Protein AF-0000000071799987 (afdb_homodimer)

Structure (mmCIF, N/CA/C/O backbone):
data_AF-0000000071799987-model_v1
#
loop_
_entity.id
_entity.type
_entity.pdbx_description
1 polymer 'Bola bacterial stress-induced morphogen-related protein'
#
loop_
_atom_site.group_PDB
_atom_site.id
_atom_site.type_symbol
_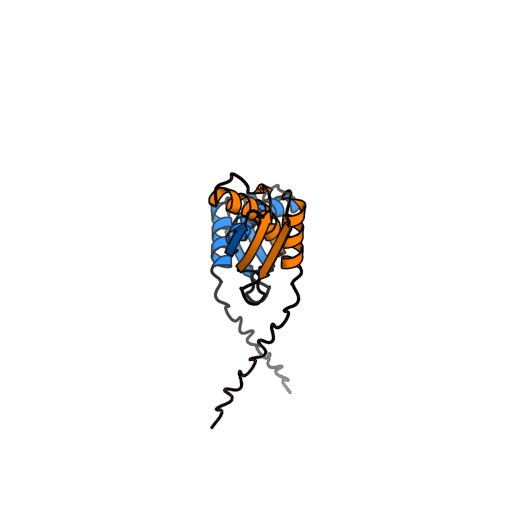atom_site.label_atom_id
_atom_site.label_alt_id
_atom_site.label_comp_id
_atom_site.label_asym_id
_atom_site.label_entity_id
_atom_site.label_seq_id
_atom_site.pdbx_PDB_ins_code
_atom_site.Cartn_x
_atom_site.Cartn_y
_atom_site.Cartn_z
_atom_site.occupancy
_atom_site.B_iso_or_equiv
_atom_site.auth_seq_id
_atom_site.auth_comp_id
_atom_site.auth_asym_id
_atom_site.auth_atom_id
_atom_site.pdbx_PDB_model_num
ATOM 1 N N . MET A 1 1 ? 3.896 60.062 -16.938 1 35.88 1 MET A N 1
ATOM 2 C CA . MET A 1 1 ? 3.682 58.812 -17.672 1 35.88 1 MET A CA 1
ATOM 3 C C . MET A 1 1 ? 3.527 57.625 -16.719 1 35.88 1 MET A C 1
ATOM 5 O O . MET A 1 1 ? 4.48 57.25 -16.031 1 35.88 1 MET A O 1
ATOM 9 N N . LEU A 1 2 ? 2.316 57.5 -16.016 1 42.19 2 LEU A N 1
ATOM 10 C CA . LEU A 1 2 ? 1.917 56.531 -15 1 42.19 2 LEU A CA 1
ATOM 11 C C . LEU A 1 2 ? 1.996 55.094 -15.539 1 42.19 2 LEU A C 1
ATOM 13 O O . LEU A 1 2 ? 1.327 54.75 -16.516 1 42.19 2 LEU A O 1
ATOM 17 N N . SER A 1 3 ? 3.184 54.5 -15.539 1 46.22 3 SER A N 1
ATOM 18 C CA . SER A 1 3 ? 3.375 53.094 -15.953 1 46.22 3 SER A CA 1
ATOM 19 C C . SER A 1 3 ? 2.572 52.156 -15.07 1 46.22 3 SER A C 1
ATOM 21 O O . SER A 1 3 ? 2.867 52 -13.883 1 46.22 3 SER A O 1
ATOM 23 N N . VAL A 1 4 ? 1.221 52.062 -15.242 1 49.81 4 VAL A N 1
ATOM 24 C CA . VAL A 1 4 ? 0.38 51.125 -14.531 1 49.81 4 VAL A CA 1
ATOM 25 C C . VAL A 1 4 ? 0.853 49.688 -14.828 1 49.81 4 VAL A C 1
ATOM 27 O O . VAL A 1 4 ? 0.855 49.281 -15.984 1 49.81 4 VAL A O 1
ATOM 30 N N . ARG A 1 5 ? 1.881 49.219 -14.156 1 51.59 5 ARG A N 1
ATOM 31 C CA . ARG A 1 5 ? 2.229 47.812 -14.203 1 51.59 5 ARG A CA 1
ATOM 32 C C . ARG A 1 5 ? 1 46.938 -13.969 1 51.59 5 ARG A C 1
ATOM 34 O O . ARG A 1 5 ? 0.385 47 -12.906 1 51.59 5 ARG A O 1
ATOM 41 N N . GLY A 1 6 ? 0.182 46.625 -14.961 1 42.5 6 GLY A N 1
ATOM 42 C CA . GLY A 1 6 ? -0.933 45.688 -14.883 1 42.5 6 GLY A CA 1
ATOM 43 C C . GLY A 1 6 ? -0.548 44.344 -14.305 1 42.5 6 GLY A C 1
ATOM 44 O O . GLY A 1 6 ? 0.43 43.719 -14.734 1 42.5 6 GLY A O 1
ATOM 45 N N . ARG A 1 7 ? -0.636 44.25 -12.992 1 49.16 7 ARG A N 1
ATOM 46 C CA . ARG A 1 7 ? -0.485 42.938 -12.383 1 49.16 7 ARG A CA 1
ATOM 47 C C . ARG A 1 7 ? -1.335 41.875 -13.102 1 49.16 7 ARG A C 1
ATOM 49 O O . ARG A 1 7 ? -2.562 42 -13.148 1 49.16 7 ARG A O 1
ATOM 56 N 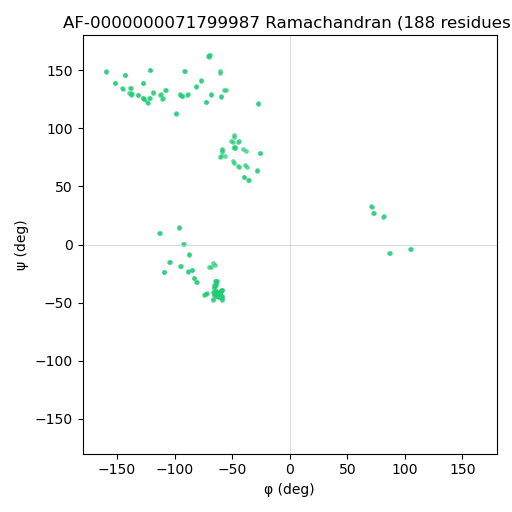N . LEU A 1 8 ? -0.909 41.281 -14.148 1 44.59 8 LEU A N 1
ATOM 57 C CA . LEU A 1 8 ? -1.553 40.125 -14.711 1 44.59 8 LEU A CA 1
ATOM 58 C C . LEU A 1 8 ? -1.91 39.125 -13.609 1 44.59 8 LEU A C 1
ATOM 60 O O . LEU A 1 8 ? -1.032 38.656 -12.883 1 44.59 8 LEU A O 1
ATOM 64 N N . PHE A 1 9 ? -3.055 39.281 -13.047 1 42.19 9 PHE A N 1
ATOM 65 C CA . PHE A 1 9 ? -3.576 38.219 -12.195 1 42.19 9 PHE A CA 1
ATOM 66 C C . PHE A 1 9 ? -3.482 36.875 -12.906 1 42.19 9 PHE A C 1
ATOM 68 O O . PHE A 1 9 ? -4.043 36.688 -13.992 1 42.19 9 PHE A O 1
ATOM 75 N N . TYR A 1 10 ? -2.357 36.344 -13.062 1 39.75 10 TYR A N 1
ATOM 76 C CA . TYR A 1 10 ? -2.309 34.938 -13.422 1 39.75 10 TYR A CA 1
ATOM 77 C C . TYR A 1 10 ? -3.346 34.156 -12.648 1 39.75 10 TYR A C 1
ATOM 79 O O . TYR A 1 10 ? -3.373 34.188 -11.414 1 39.75 10 TYR A O 1
ATOM 87 N N . PHE A 1 11 ? -4.578 34.156 -13.078 1 38.16 11 PHE A N 1
ATOM 88 C CA . PHE A 1 11 ? -5.555 33.188 -12.594 1 38.16 11 PHE A CA 1
ATOM 89 C C . PHE A 1 11 ? -4.91 31.812 -12.422 1 38.16 11 PHE A C 1
ATOM 91 O O . PHE A 1 11 ? -4.578 31.141 -13.406 1 38.16 11 PHE A O 1
ATOM 98 N N . THR A 1 12 ? -4.055 31.672 -11.5 1 36.81 12 THR A N 1
ATOM 99 C CA . THR A 1 12 ? -3.748 30.297 -11.164 1 36.81 12 THR A CA 1
ATOM 100 C C . THR A 1 12 ? -5.027 29.469 -11.07 1 36.81 12 THR A C 1
ATOM 102 O O . THR A 1 12 ? -5.965 29.844 -10.367 1 36.81 12 THR A O 1
ATOM 105 N N . SER A 1 13 ? -5.691 29.266 -12.109 1 36.75 13 SER A N 1
ATOM 106 C CA . SER A 1 13 ? -6.738 28.25 -12.109 1 36.75 13 SER A CA 1
ATOM 107 C C . SER A 1 13 ? -6.43 27.141 -11.109 1 36.75 13 SER A C 1
ATOM 109 O O . SER A 1 13 ? -5.48 26.375 -11.297 1 36.75 13 SER A O 1
ATOM 111 N N . ARG A 1 14 ? -6.391 27.5 -9.898 1 42.12 14 ARG A N 1
ATOM 112 C CA . ARG A 1 14 ? -6.387 26.359 -8.984 1 42.12 14 ARG A CA 1
ATOM 113 C C . ARG A 1 14 ? -7.324 25.266 -9.469 1 42.12 14 ARG A C 1
ATOM 115 O O . ARG A 1 14 ? -8.547 25.422 -9.438 1 42.12 14 ARG A O 1
ATOM 122 N N . PHE A 1 15 ? -7.207 24.719 -10.594 1 39.38 15 PHE A N 1
ATOM 123 C CA . PHE A 1 15 ? -7.992 23.531 -10.859 1 39.38 15 PHE A CA 1
ATOM 124 C C . PHE A 1 15 ? -8.336 22.797 -9.562 1 39.38 15 PHE A C 1
ATOM 126 O O . PHE A 1 15 ? -7.438 22.375 -8.836 1 39.38 15 PHE A O 1
ATOM 133 N N . SER A 1 16 ? -9.289 23.297 -8.891 1 46.69 16 SER A N 1
ATOM 134 C CA . SER A 1 16 ? -9.859 22.578 -7.762 1 46.69 16 SER A CA 1
ATOM 135 C C . SER A 1 16 ? -9.875 21.062 -8.008 1 46.69 16 SER A C 1
ATOM 137 O O . SER A 1 16 ? -10.758 20.562 -8.703 1 46.69 16 SER A O 1
ATOM 139 N N . SER A 1 17 ? -8.797 20.547 -8.289 1 55.66 17 SER A N 1
ATOM 140 C CA . SER A 1 17 ? -8.82 19.109 -8.586 1 55.66 17 SER A CA 1
ATOM 141 C C . SER A 1 17 ? -9.602 18.344 -7.527 1 55.66 17 SER A C 1
ATOM 143 O O . SER A 1 17 ? -9.477 18.625 -6.332 1 55.66 17 SER A O 1
ATOM 145 N N . THR A 1 18 ? -10.828 18.156 -7.766 1 74.19 18 THR A N 1
ATOM 146 C CA . THR A 1 18 ? -11.672 17.281 -6.961 1 74.19 18 THR A CA 1
ATOM 147 C C . THR A 1 18 ? -10.844 16.172 -6.32 1 74.19 18 THR A C 1
ATOM 149 O O . THR A 1 18 ? -9.93 15.641 -6.945 1 74.19 18 THR A O 1
ATOM 152 N N . LYS A 1 19 ? -10.977 16.266 -5.023 1 85 19 LYS A N 1
ATOM 153 C CA . LYS A 1 19 ? -10.258 15.266 -4.238 1 85 19 LYS A CA 1
ATOM 154 C C . LYS A 1 19 ? -10.641 13.852 -4.664 1 85 19 LYS A C 1
ATOM 156 O O . LYS A 1 19 ? -11.805 13.578 -4.949 1 85 19 LYS A O 1
ATOM 161 N N . THR A 1 20 ? -9.664 13.039 -4.852 1 85.12 20 THR A N 1
ATOM 162 C CA . THR A 1 20 ? -9.906 11.633 -5.16 1 85.12 20 THR A CA 1
ATOM 163 C C . THR A 1 20 ? -10.469 10.898 -3.949 1 85.12 20 THR A C 1
ATOM 165 O O . THR A 1 20 ? -10.414 11.414 -2.828 1 85.12 20 THR A O 1
ATOM 168 N N . ALA A 1 21 ? -11.047 9.711 -4.207 1 84.88 21 ALA A N 1
ATOM 169 C CA . ALA A 1 21 ? -11.586 8.883 -3.131 1 84.88 21 ALA A CA 1
ATOM 170 C C . ALA A 1 21 ? -10.492 8.516 -2.125 1 84.88 21 ALA A C 1
ATOM 172 O O . ALA A 1 21 ? -10.742 8.477 -0.918 1 84.88 21 ALA A O 1
ATOM 173 N N . ALA A 1 22 ? -9.312 8.211 -2.594 1 86.88 22 ALA A N 1
ATOM 174 C CA . ALA A 1 22 ? -8.203 7.844 -1.721 1 86.88 22 ALA A CA 1
ATOM 175 C C . ALA A 1 22 ? -7.812 9 -0.807 1 86.88 22 ALA A C 1
ATOM 177 O O . ALA A 1 22 ? -7.609 8.812 0.395 1 86.88 22 ALA A O 1
ATOM 178 N N . GLU A 1 23 ? -7.738 10.18 -1.349 1 91.81 23 GLU A N 1
ATOM 179 C CA . GLU A 1 23 ? -7.418 11.367 -0.559 1 91.81 23 GLU A CA 1
ATOM 180 C C . GLU A 1 23 ? -8.445 11.586 0.549 1 91.81 23 GLU A C 1
ATOM 182 O O . GLU A 1 23 ? -8.078 11.859 1.694 1 91.81 23 GLU A O 1
ATOM 187 N N . ILE A 1 24 ? -9.68 11.445 0.18 1 92.62 24 ILE A N 1
ATOM 188 C CA . ILE A 1 24 ? -10.773 11.648 1.121 1 92.62 24 ILE A CA 1
ATOM 189 C C . ILE A 1 24 ? -10.695 10.609 2.238 1 92.62 24 ILE A C 1
ATOM 191 O O . ILE A 1 24 ? -10.812 10.953 3.418 1 92.62 24 ILE A O 1
ATOM 195 N N . ARG A 1 25 ? -10.461 9.414 1.867 1 92 25 ARG A N 1
ATOM 196 C CA . ARG A 1 25 ? -10.398 8.336 2.844 1 92 25 ARG A CA 1
ATOM 197 C C . ARG A 1 25 ? -9.227 8.531 3.805 1 92 25 ARG A C 1
ATOM 199 O O . ARG A 1 25 ? -9.383 8.375 5.016 1 92 25 ARG A O 1
ATOM 206 N N . MET A 1 26 ? -8.117 8.914 3.287 1 93.5 26 MET A N 1
ATOM 207 C CA . MET A 1 26 ? -6.934 9.117 4.121 1 93.5 26 MET A CA 1
ATOM 208 C C . MET A 1 26 ? -7.148 10.273 5.094 1 93.5 26 MET A C 1
ATOM 210 O O . MET A 1 26 ? -6.785 10.18 6.27 1 93.5 26 MET A O 1
ATOM 214 N N . ALA A 1 27 ? -7.711 11.312 4.609 1 96.5 27 ALA A N 1
ATOM 215 C CA . ALA A 1 27 ? -7.996 12.445 5.484 1 96.5 27 ALA A CA 1
ATOM 216 C C . ALA A 1 27 ? -8.953 12.047 6.605 1 96.5 27 ALA A C 1
ATOM 218 O O . ALA A 1 27 ? -8.742 12.414 7.766 1 96.5 27 ALA A O 1
ATOM 219 N N . LYS A 1 28 ? -9.898 11.281 6.262 1 96.12 28 LYS A N 1
ATOM 220 C CA . LYS A 1 28 ? -10.883 10.828 7.242 1 96.12 28 LYS A CA 1
ATOM 221 C C . LYS A 1 28 ? -10.234 9.945 8.305 1 96.12 28 LYS A 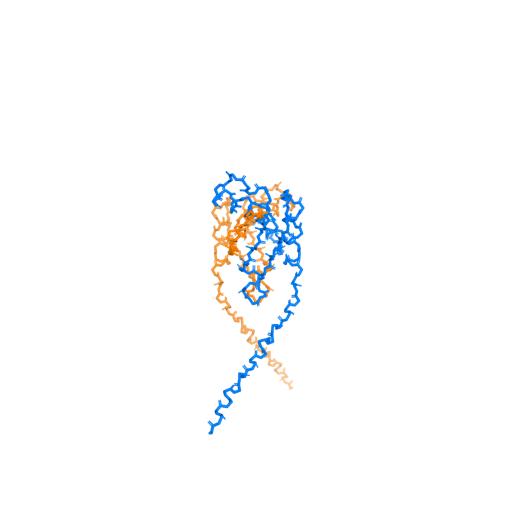C 1
ATOM 223 O O . LYS A 1 28 ? -10.508 10.102 9.5 1 96.12 28 LYS A O 1
ATOM 228 N N . MET A 1 29 ? -9.391 9.117 7.863 1 95.5 29 MET A N 1
ATOM 229 C CA . MET A 1 29 ? -8.695 8.227 8.797 1 95.5 29 MET A CA 1
ATOM 230 C C . MET A 1 29 ? -7.863 9.023 9.789 1 95.5 29 MET A C 1
ATOM 232 O O . MET A 1 29 ? -7.891 8.75 10.992 1 95.5 29 MET A O 1
ATOM 236 N N . LEU A 1 30 ? -7.156 9.969 9.305 1 97.75 30 LEU A N 1
ATOM 237 C CA . LEU A 1 30 ? -6.312 10.789 10.164 1 97.75 30 LEU A CA 1
ATOM 238 C C . LEU A 1 30 ? -7.156 11.578 11.164 1 97.75 30 LEU A C 1
ATOM 240 O O . LEU A 1 30 ? -6.809 11.672 12.344 1 97.75 30 LEU A O 1
ATOM 244 N N . GLN A 1 31 ? -8.258 12.055 10.672 1 97.88 31 GLN A N 1
ATOM 245 C CA . GLN A 1 31 ? -9.164 12.812 11.523 1 97.88 31 GLN A CA 1
ATOM 246 C C . GLN A 1 31 ? -9.75 11.938 12.633 1 97.88 31 GLN A C 1
ATOM 248 O O . GLN A 1 31 ? -9.906 12.391 13.773 1 97.88 31 GLN A O 1
ATOM 253 N N . GLU A 1 32 ? -9.977 10.695 12.312 1 96.94 32 GLU A N 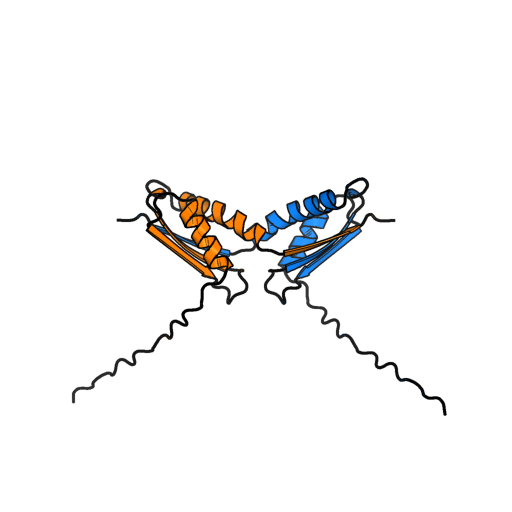1
ATOM 254 C CA . GLU A 1 32 ? -10.633 9.789 13.242 1 96.94 32 GLU A CA 1
ATOM 255 C C . GLU A 1 32 ? -9.641 9.195 14.234 1 96.94 32 GLU A C 1
ATOM 257 O O . GLU A 1 32 ? -9.969 8.977 15.398 1 96.94 32 GLU A O 1
ATOM 262 N N . LYS A 1 33 ? -8.438 9.07 13.844 1 97.06 33 LYS A N 1
ATOM 263 C CA . LYS A 1 33 ? -7.523 8.266 14.641 1 97.06 33 LYS A CA 1
ATOM 264 C C . LYS A 1 33 ? -6.562 9.141 15.438 1 97.06 33 LYS A C 1
ATOM 266 O O . LYS A 1 33 ? -5.902 8.664 16.359 1 97.06 33 LYS A O 1
ATOM 271 N N . ILE A 1 34 ? -6.469 10.375 15.109 1 97.81 34 ILE A N 1
ATOM 272 C CA . ILE A 1 34 ? -5.621 11.281 15.875 1 97.81 34 ILE A CA 1
ATOM 273 C C . ILE A 1 34 ? -6.488 12.234 16.703 1 97.81 34 ILE A C 1
ATOM 275 O O . ILE A 1 34 ? -7.383 12.891 16.156 1 97.81 34 ILE A O 1
ATOM 279 N N . ASP A 1 35 ? -6.121 12.336 17.875 1 97.19 35 ASP A N 1
ATOM 280 C CA . ASP A 1 35 ? -6.91 13.188 18.766 1 97.19 35 ASP A CA 1
ATOM 281 C C . ASP A 1 35 ? -6.602 14.664 18.516 1 97.19 35 ASP A C 1
ATOM 283 O O . ASP A 1 35 ? -5.457 15.031 18.234 1 97.19 35 ASP A O 1
ATOM 287 N N . GLY A 1 36 ? -7.691 15.531 18.562 1 97.69 36 GLY A N 1
ATOM 288 C CA . GLY A 1 36 ? -7.492 16.969 18.578 1 97.69 36 GLY A CA 1
ATOM 289 C C . GLY A 1 36 ? -7.039 17.531 17.234 1 97.69 36 GLY A C 1
ATOM 290 O O . GLY A 1 36 ? -6.305 18.516 17.188 1 97.69 36 GLY A O 1
ATOM 291 N N . VAL A 1 37 ? -7.418 16.828 16.234 1 98.19 37 VAL A N 1
ATOM 292 C CA . VAL A 1 37 ? -7.07 17.328 14.898 1 98.19 37 VAL A CA 1
ATOM 293 C C . VAL A 1 37 ? -7.863 18.594 14.602 1 98.19 37 VAL A C 1
ATOM 295 O O . VAL A 1 37 ? -9.086 18.625 14.742 1 98.19 37 VAL A O 1
ATOM 298 N N . THR A 1 38 ? -7.168 19.625 14.188 1 98.38 38 THR A N 1
ATOM 299 C CA . THR A 1 38 ? -7.828 20.875 13.836 1 98.38 38 THR A CA 1
ATOM 300 C C . THR A 1 38 ? -7.789 21.109 12.328 1 98.38 38 THR A C 1
ATOM 302 O O . THR A 1 38 ? -8.578 21.891 11.797 1 98.38 38 THR A O 1
ATOM 305 N N . GLN A 1 39 ? -6.832 20.5 11.664 1 98.38 39 GLN A N 1
ATOM 306 C CA . GLN A 1 39 ? -6.727 20.578 10.211 1 98.38 39 GLN A CA 1
ATOM 307 C C . GLN A 1 39 ? -6.059 19.344 9.633 1 98.38 39 GLN A C 1
ATOM 309 O O . GLN A 1 39 ? -5.09 18.828 10.203 1 98.38 39 GLN A O 1
ATOM 314 N N . VAL A 1 40 ? -6.57 18.859 8.531 1 98.44 40 VAL A N 1
ATOM 315 C CA . VAL A 1 40 ? -5.965 17.75 7.809 1 98.44 40 VAL A CA 1
ATOM 316 C C . VAL A 1 40 ? -6.152 17.953 6.305 1 98.44 40 VAL A C 1
ATOM 318 O O . VAL A 1 40 ? -7.223 18.359 5.855 1 98.44 40 VAL A O 1
ATOM 321 N N . GLU A 1 41 ? -5.055 17.75 5.562 1 97.88 41 GLU A N 1
ATOM 322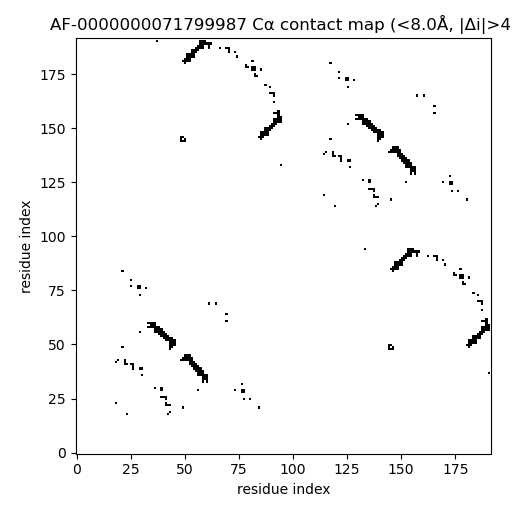 C CA . GLU A 1 41 ? -5.07 17.781 4.102 1 97.88 41 GLU A CA 1
ATOM 323 C C . GLU A 1 41 ? -4.234 16.656 3.508 1 97.88 41 GLU A C 1
ATOM 325 O O . GLU A 1 41 ? -3.117 16.406 3.959 1 97.88 41 GLU A O 1
ATOM 330 N N . VAL A 1 42 ? -4.875 15.953 2.551 1 96.12 42 VAL A N 1
ATOM 331 C CA . VAL A 1 42 ? -4.164 14.93 1.798 1 96.12 42 VAL A CA 1
ATOM 332 C C . VAL A 1 42 ? -4.32 15.18 0.301 1 96.12 42 VAL A C 1
ATOM 334 O O . VAL A 1 42 ? -5.441 15.344 -0.195 1 96.12 42 VAL A O 1
ATOM 337 N N . ASN A 1 43 ? -3.205 15.273 -0.418 1 95.19 43 ASN A N 1
ATOM 338 C CA . ASN A 1 43 ? -3.225 15.523 -1.855 1 95.19 43 ASN A CA 1
ATOM 339 C C . ASN A 1 43 ? -2.324 14.547 -2.607 1 95.19 43 ASN A C 1
ATOM 341 O O . ASN A 1 43 ? -1.155 14.383 -2.256 1 95.19 43 ASN A O 1
ATOM 345 N N . ASP A 1 44 ? -2.955 13.969 -3.59 1 90.62 44 ASP A N 1
ATOM 346 C CA . ASP A 1 44 ? -2.125 13.188 -4.504 1 90.62 44 ASP A CA 1
ATOM 347 C C . ASP A 1 44 ? -1.277 14.102 -5.387 1 90.62 44 ASP A C 1
ATOM 349 O O . ASP A 1 44 ? -1.813 14.891 -6.168 1 90.62 44 ASP A O 1
ATOM 353 N N . VAL A 1 45 ? 0.04 13.93 -5.336 1 91.56 45 VAL A N 1
ATOM 354 C CA . VAL A 1 45 ? 0.895 14.859 -6.066 1 91.56 45 VAL A CA 1
ATOM 355 C C . VAL A 1 45 ? 1.583 14.133 -7.219 1 91.56 45 VAL A C 1
ATOM 357 O O . VAL A 1 45 ? 2.549 14.641 -7.793 1 91.56 45 VAL A O 1
ATOM 360 N N . SER A 1 46 ? 1.142 12.883 -7.484 1 86.12 46 SER A N 1
ATOM 361 C CA . SER A 1 46 ? 1.71 12.094 -8.57 1 86.12 46 SER A CA 1
ATOM 362 C C . SER A 1 46 ? 0.862 12.203 -9.836 1 86.12 46 SER A C 1
ATOM 364 O O . SER A 1 46 ? 1.061 11.453 -10.789 1 86.12 46 SER A O 1
ATOM 366 N N . SER A 1 47 ? -0.03 13.102 -9.977 1 79.25 47 SER A N 1
ATOM 367 C CA . SER A 1 47 ? -0.896 13.305 -11.133 1 79.25 47 SER A CA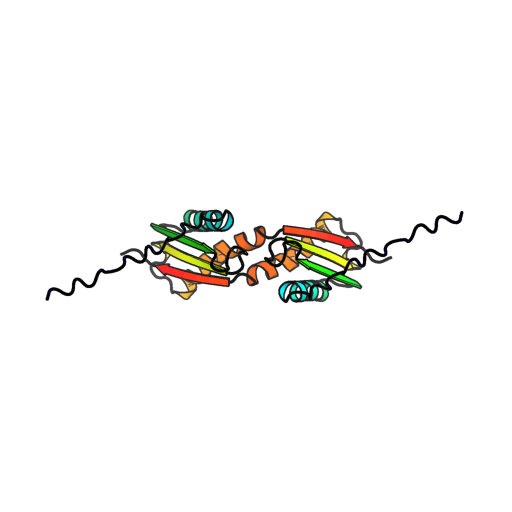 1
ATOM 368 C C . SER A 1 47 ? -1.936 12.195 -11.25 1 79.25 47 SER A C 1
ATOM 370 O O . SER A 1 47 ? -2.168 11.672 -12.336 1 79.25 47 SER A O 1
ATOM 372 N N . GLY A 1 48 ? -2.418 11.648 -10.141 1 75.44 48 GLY A N 1
ATOM 373 C CA . GLY A 1 48 ? -3.6 10.797 -10.109 1 75.44 48 GLY A CA 1
ATOM 374 C C . GLY A 1 48 ? -3.271 9.328 -9.945 1 75.44 48 GLY A C 1
ATOM 375 O O . GLY A 1 48 ? -4.172 8.492 -9.828 1 75.44 48 GLY A O 1
ATOM 376 N N . CYS A 1 49 ? -2.082 8.906 -9.914 1 73.94 49 CYS A N 1
ATOM 377 C CA . CYS A 1 49 ? -1.718 7.496 -9.82 1 73.94 49 CYS A CA 1
ATOM 378 C C . CYS A 1 49 ? -1.699 7.039 -8.367 1 73.94 49 CYS A C 1
ATOM 380 O O . CYS A 1 49 ? -1.791 5.844 -8.086 1 73.94 49 CYS A O 1
ATOM 382 N N . GLY A 1 50 ? -1.557 7.98 -7.547 1 80.88 50 GLY A N 1
ATOM 383 C CA . GLY A 1 50 ? -1.569 7.648 -6.129 1 80.88 50 GLY A CA 1
ATOM 384 C C . GLY A 1 50 ? -0.236 7.133 -5.625 1 80.88 50 GLY A C 1
ATOM 385 O O . GLY A 1 50 ? -0.182 6.41 -4.629 1 80.88 50 GLY A O 1
ATOM 386 N N . SER A 1 51 ? 0.826 7.484 -6.289 1 82.69 51 SER A N 1
ATOM 387 C CA . SER A 1 51 ? 2.135 6.996 -5.875 1 82.69 51 SER A CA 1
ATOM 388 C C . SER A 1 51 ? 2.775 7.922 -4.848 1 82.69 51 SER A C 1
ATOM 390 O O . SER A 1 51 ? 3.691 7.523 -4.129 1 82.69 51 SER A O 1
ATOM 392 N N . MET A 1 52 ? 2.377 9.133 -4.836 1 87.81 52 MET A N 1
ATOM 393 C CA . MET A 1 52 ? 2.93 10.117 -3.912 1 87.81 52 MET A CA 1
ATOM 394 C C . MET A 1 52 ? 1.827 11 -3.34 1 87.81 52 MET A C 1
ATOM 396 O O . MET A 1 52 ? 0.987 11.516 -4.082 1 87.81 52 MET A O 1
ATOM 400 N N . TYR A 1 53 ? 1.913 11.188 -1.981 1 92.56 53 TYR A N 1
ATOM 401 C CA . TYR A 1 53 ? 0.946 12.055 -1.309 1 92.56 53 TYR A CA 1
ATOM 402 C C . TYR A 1 53 ? 1.649 13.102 -0.459 1 92.56 53 TYR A C 1
ATOM 404 O O . TYR A 1 53 ? 2.656 12.812 0.191 1 92.56 53 TYR A O 1
ATOM 412 N N . SER A 1 54 ? 1.069 14.289 -0.547 1 96.75 54 SER A N 1
ATOM 413 C CA . SER A 1 54 ? 1.365 15.312 0.444 1 96.75 54 SER A CA 1
ATOM 414 C C . SER A 1 54 ? 0.32 15.328 1.555 1 96.75 54 SER A C 1
ATOM 416 O O . SER A 1 54 ? -0.881 15.391 1.283 1 96.75 54 SER A O 1
ATOM 418 N N . VAL A 1 55 ? 0.869 15.289 2.799 1 97.81 55 VAL A N 1
ATOM 419 C CA . VAL A 1 55 ? -0.037 15.172 3.938 1 97.81 55 VAL A CA 1
ATOM 420 C C . VAL A 1 55 ? 0.266 16.281 4.953 1 97.81 55 VAL A C 1
ATOM 422 O O . VAL A 1 55 ? 1.416 16.453 5.363 1 97.81 55 VAL A O 1
ATOM 425 N N . PHE A 1 56 ? -0.798 17.016 5.281 1 98.75 56 PHE A N 1
ATOM 426 C CA . PHE A 1 56 ? -0.71 18.016 6.344 1 98.75 56 PHE A CA 1
ATOM 427 C C . PHE A 1 56 ? -1.674 17.688 7.477 1 98.75 56 PHE A C 1
ATOM 429 O O . PHE A 1 56 ? -2.852 17.406 7.238 1 98.75 56 PHE A O 1
ATOM 436 N N . VAL A 1 57 ? -1.12 17.703 8.719 1 98.69 57 VAL A N 1
ATOM 437 C CA . VAL A 1 57 ? -1.98 17.484 9.875 1 98.69 57 VAL A CA 1
ATOM 438 C C . VAL A 1 57 ? -1.628 18.469 10.984 1 98.69 57 VAL A C 1
ATOM 440 O O . VAL A 1 57 ? -0.459 18.625 11.344 1 98.69 57 VAL A O 1
ATOM 443 N N . GLU A 1 58 ? -2.635 19.125 11.477 1 98.81 58 GLU A N 1
ATOM 444 C CA . GLU A 1 58 ? -2.531 19.938 12.688 1 98.81 58 GLU A CA 1
ATOM 445 C C . GLU A 1 58 ? -3.32 19.312 13.836 1 98.81 58 GLU A C 1
ATOM 447 O O . GLU A 1 58 ? -4.516 19.031 13.695 1 98.81 58 GLU A O 1
ATOM 452 N N . SER A 1 59 ? -2.621 19.094 14.953 1 98.75 59 SER A N 1
ATOM 453 C CA . SER A 1 59 ? -3.309 18.422 16.047 1 98.75 59 SER A CA 1
ATOM 454 C C . SER A 1 59 ? -2.609 18.688 17.375 1 98.75 59 SER A C 1
ATOM 456 O O . SER A 1 59 ? -1.38 18.766 17.438 1 98.75 59 SER A O 1
ATOM 458 N N . LYS A 1 60 ? -3.379 18.734 18.438 1 98.19 60 LYS A N 1
ATOM 459 C CA . LYS A 1 60 ? -2.844 18.859 19.797 1 98.19 60 LYS A CA 1
ATOM 460 C C . LYS A 1 60 ? -2.104 17.594 20.219 1 98.19 60 LYS A C 1
ATOM 462 O O . LYS A 1 60 ? -1.254 17.641 21.109 1 98.19 60 LYS A O 1
ATOM 467 N N . ALA A 1 61 ? -2.404 16.531 19.516 1 97.94 61 ALA A N 1
ATOM 468 C CA . ALA A 1 61 ? -1.796 15.242 19.859 1 97.94 61 ALA A CA 1
ATOM 469 C C . ALA A 1 61 ? -0.289 15.266 19.609 1 97.94 61 ALA A C 1
ATOM 471 O O . ALA A 1 61 ? 0.444 14.422 20.125 1 97.94 61 ALA A O 1
ATOM 472 N N . PHE A 1 62 ? 0.172 16.234 18.859 1 98.44 62 PHE A N 1
ATOM 473 C CA . PHE A 1 62 ? 1.58 16.281 18.484 1 98.44 62 PHE A CA 1
ATOM 474 C C . PHE A 1 62 ? 2.396 17.016 19.531 1 98.44 62 PHE A C 1
ATOM 476 O O . PHE A 1 62 ? 3.627 17.031 19.484 1 98.44 62 PHE A O 1
ATOM 483 N N . LYS A 1 63 ? 1.637 17.641 20.484 1 97.75 63 LYS A N 1
ATOM 484 C CA . LYS A 1 63 ? 2.354 18.391 21.516 1 97.75 63 LYS A CA 1
ATOM 485 C C . LYS A 1 63 ? 3.293 17.469 22.297 1 97.75 63 LYS A C 1
ATOM 487 O O . LYS A 1 63 ? 2.881 16.406 22.781 1 97.75 63 LYS A O 1
ATOM 492 N N . GLY A 1 64 ? 4.598 17.875 22.375 1 97.88 64 GLY A N 1
ATOM 493 C CA . GLY A 1 64 ? 5.566 17.125 23.172 1 97.88 64 GLY A CA 1
ATOM 494 C C . GLY A 1 64 ? 6.219 16 22.391 1 97.88 64 GLY A C 1
ATOM 495 O O . GLY A 1 64 ? 7.125 15.336 22.891 1 97.88 64 GLY A O 1
ATOM 496 N N . LEU A 1 65 ? 5.809 15.703 21.203 1 97.5 65 LEU A N 1
ATOM 497 C CA . LEU A 1 65 ? 6.418 14.672 20.359 1 97.5 65 LEU A CA 1
ATOM 498 C C . LEU A 1 65 ? 7.504 15.273 19.469 1 97.5 65 LEU A C 1
ATOM 500 O O . LEU A 1 65 ? 7.402 16.422 19.047 1 97.5 65 LEU A O 1
ATOM 504 N N . THR A 1 66 ? 8.445 14.484 19.188 1 98.12 66 THR A N 1
ATOM 505 C CA . THR A 1 66 ? 9.414 14.867 18.172 1 98.12 66 THR A CA 1
ATOM 506 C C . THR A 1 66 ? 8.789 14.828 16.781 1 98.12 66 THR A C 1
ATOM 508 O O . THR A 1 66 ? 7.75 14.188 16.578 1 98.12 66 THR A O 1
ATOM 511 N N . ARG A 1 67 ? 9.461 15.5 15.875 1 97.56 67 ARG A N 1
ATOM 512 C CA . ARG A 1 67 ? 8.977 15.469 14.5 1 97.56 67 ARG A CA 1
ATOM 513 C C . ARG A 1 67 ? 8.922 14.047 13.969 1 97.56 67 ARG A C 1
ATOM 515 O O . ARG A 1 67 ? 7.953 13.664 13.305 1 97.56 67 ARG A O 1
ATOM 522 N N . VAL A 1 68 ? 9.859 13.25 14.281 1 97.75 68 VAL A N 1
ATOM 523 C CA . VAL A 1 68 ? 9.938 11.875 13.797 1 97.75 68 VAL A CA 1
ATOM 524 C C . VAL A 1 68 ? 8.766 11.07 14.344 1 97.75 68 VAL A C 1
ATOM 526 O O . VAL A 1 68 ? 8.125 10.32 13.602 1 97.75 68 VAL A O 1
ATOM 529 N N . ALA A 1 69 ? 8.492 11.273 15.547 1 97.94 69 ALA A N 1
ATOM 530 C CA . ALA A 1 69 ? 7.387 10.555 16.172 1 97.94 69 ALA A CA 1
ATOM 531 C C . ALA A 1 69 ? 6.051 10.969 15.555 1 97.94 69 ALA A C 1
ATOM 533 O O . ALA A 1 69 ? 5.172 10.125 15.352 1 97.94 69 ALA A O 1
ATOM 534 N N . GLN A 1 70 ? 5.934 12.273 15.312 1 98.19 70 GLN A N 1
ATOM 535 C CA . GLN A 1 70 ? 4.738 12.766 14.633 1 98.19 70 GLN A CA 1
ATOM 536 C C . GLN A 1 70 ? 4.578 12.117 13.266 1 98.19 70 GLN A C 1
ATOM 538 O O . GLN A 1 70 ? 3.496 11.641 12.922 1 98.19 70 GLN A O 1
ATOM 543 N N . HIS A 1 71 ? 5.656 12.031 12.523 1 97.31 71 HIS A N 1
ATOM 544 C CA . HIS A 1 71 ? 5.641 11.43 11.195 1 97.31 71 HIS A CA 1
ATOM 545 C C . HIS A 1 71 ? 5.34 9.938 11.266 1 97.31 71 HIS A C 1
ATOM 547 O O . HIS A 1 71 ? 4.578 9.414 10.453 1 97.31 71 HIS A O 1
ATOM 553 N N . LYS A 1 72 ? 5.812 9.281 12.234 1 96.25 72 LYS A N 1
ATOM 554 C CA . LYS A 1 72 ? 5.551 7.855 12.398 1 96.25 72 LYS A CA 1
ATOM 555 C C . LYS A 1 72 ? 4.078 7.598 12.703 1 96.25 72 LYS A C 1
ATOM 557 O O . LYS A 1 72 ? 3.504 6.617 12.219 1 96.25 72 LYS A O 1
ATOM 562 N N . LEU A 1 73 ? 3.549 8.438 13.531 1 96.25 73 LEU A N 1
ATOM 563 C CA . LEU A 1 73 ? 2.133 8.305 13.852 1 96.25 73 LEU A CA 1
ATOM 564 C C . LEU A 1 73 ? 1.275 8.422 12.594 1 96.25 73 LEU A C 1
ATOM 566 O O . LEU A 1 73 ? 0.425 7.566 12.344 1 96.25 73 LEU A O 1
ATOM 570 N N . VAL A 1 74 ? 1.569 9.406 11.805 1 97.12 74 VAL A N 1
ATOM 571 C CA . VAL A 1 74 ? 0.818 9.641 10.578 1 97.12 74 VAL A CA 1
ATOM 572 C C . VAL A 1 74 ? 1.055 8.492 9.602 1 97.12 74 VAL A C 1
ATOM 574 O O . VAL A 1 74 ? 0.103 7.93 9.055 1 97.12 74 VAL A O 1
ATOM 577 N N . THR A 1 75 ? 2.285 8.125 9.43 1 94 75 THR A N 1
ATOM 578 C CA . THR A 1 75 ? 2.646 7.051 8.516 1 94 75 THR A CA 1
ATOM 579 C C . THR A 1 75 ? 1.994 5.738 8.938 1 94 75 THR A C 1
ATOM 581 O O . THR A 1 75 ? 1.518 4.977 8.102 1 94 75 THR A O 1
ATOM 584 N N . GLY A 1 76 ? 1.999 5.504 10.203 1 91.31 76 GLY A N 1
ATOM 585 C CA . GLY A 1 76 ? 1.381 4.285 10.703 1 91.31 76 GLY A CA 1
ATOM 586 C C . GLY A 1 76 ? -0.094 4.18 10.359 1 91.31 76 GLY A C 1
ATOM 587 O O . GLY A 1 76 ? -0.579 3.109 10 1 91.31 76 GLY A O 1
ATOM 588 N N . ILE A 1 77 ? -0.75 5.18 10.43 1 92.5 77 ILE A N 1
ATOM 589 C CA . ILE A 1 77 ? -2.184 5.211 10.156 1 92.5 77 ILE A CA 1
ATOM 590 C C . ILE A 1 77 ? -2.428 5.051 8.656 1 92.5 77 ILE A C 1
ATOM 592 O O . ILE A 1 77 ? -3.303 4.285 8.242 1 92.5 77 ILE A O 1
ATOM 596 N N . LEU A 1 78 ? -1.624 5.719 7.793 1 91.5 78 LEU A N 1
ATOM 597 C CA . LEU A 1 78 ? -1.878 5.762 6.359 1 91.5 78 LEU A CA 1
ATOM 598 C C . LEU A 1 78 ? -1.37 4.496 5.68 1 91.5 78 LEU A C 1
ATOM 600 O O . LEU A 1 78 ? -1.926 4.062 4.668 1 91.5 78 LEU A O 1
ATOM 604 N N . LYS A 1 79 ? -0.351 3.914 6.148 1 83 79 LYS A N 1
ATOM 605 C CA . LYS A 1 79 ? 0.206 2.727 5.508 1 83 79 LYS A CA 1
ATOM 606 C C . LYS A 1 79 ? -0.786 1.566 5.543 1 83 79 LYS A C 1
ATOM 608 O O . LYS A 1 79 ? -0.848 0.766 4.609 1 83 79 LYS A O 1
ATOM 613 N N . ASN A 1 80 ? -1.567 1.509 6.523 1 75.81 80 ASN A N 1
ATOM 614 C CA . ASN A 1 80 ? -2.637 0.517 6.562 1 75.81 80 ASN A CA 1
ATOM 615 C C . ASN A 1 80 ? -3.67 0.763 5.465 1 75.81 80 ASN A C 1
ATOM 617 O O . ASN A 1 80 ? -4.16 -0.182 4.848 1 75.81 80 ASN A O 1
ATOM 621 N N . GLU A 1 81 ? -3.887 1.991 5.215 1 74.69 81 GLU A N 1
ATOM 622 C CA . GLU A 1 81 ? -4.855 2.359 4.184 1 74.69 81 GLU A CA 1
ATOM 623 C C . GLU A 1 81 ? -4.297 2.096 2.785 1 74.69 81 GLU A C 1
ATOM 625 O O . GLU A 1 81 ? -5 1.569 1.921 1 74.69 81 GLU A O 1
ATOM 630 N N . ILE A 1 82 ? -3.139 2.414 2.574 1 77.31 82 ILE A N 1
ATOM 631 C CA . ILE A 1 82 ? -2.51 2.293 1.264 1 77.31 82 ILE A CA 1
ATOM 632 C C . ILE A 1 82 ? -2.424 0.82 0.866 1 77.31 82 ILE A C 1
ATOM 634 O O . ILE A 1 82 ? -2.631 0.472 -0.299 1 77.31 82 ILE A O 1
ATOM 638 N N . ARG A 1 83 ? -2.285 -0.006 1.824 1 72.38 83 ARG A N 1
ATOM 639 C CA . ARG A 1 83 ? -2.234 -1.447 1.604 1 72.38 83 ARG A CA 1
ATOM 640 C C . ARG A 1 83 ? -3.559 -1.963 1.047 1 72.38 83 ARG A C 1
ATOM 642 O O . ARG A 1 83 ? -3.576 -2.879 0.224 1 72.38 83 ARG A O 1
ATOM 649 N N . ASP A 1 84 ? -4.539 -1.294 1.477 1 70.31 84 ASP A N 1
ATOM 650 C CA . ASP A 1 84 ? -5.863 -1.824 1.167 1 70.31 84 ASP A CA 1
ATOM 651 C C . ASP A 1 84 ? -6.402 -1.231 -0.133 1 70.31 84 ASP A C 1
ATOM 653 O O . ASP A 1 84 ? -7.441 -1.665 -0.636 1 70.31 84 ASP A O 1
ATOM 657 N N . MET A 1 85 ? -5.648 -0.378 -0.767 1 66.75 85 MET A N 1
ATOM 658 C CA . MET A 1 85 ? -6.168 0.335 -1.929 1 66.75 85 MET A CA 1
ATOM 659 C C . MET A 1 85 ? -5.793 -0.384 -3.221 1 66.75 85 MET A C 1
ATOM 661 O O . MET A 1 85 ? -6.418 -0.166 -4.262 1 66.75 85 MET A O 1
ATOM 665 N N . HIS A 1 86 ? -4.785 -1.273 -3.15 1 76.88 86 HIS A N 1
ATOM 666 C CA . HIS A 1 86 ? -4.359 -1.963 -4.359 1 76.88 86 HIS A CA 1
ATOM 667 C C . HIS A 1 86 ? -5.148 -3.25 -4.57 1 76.88 86 HIS A C 1
ATOM 669 O O . HIS A 1 86 ? -5.332 -4.031 -3.633 1 76.88 86 HIS A O 1
ATOM 675 N N . GLY A 1 87 ? -5.594 -3.201 -5.805 1 85.06 87 GLY A N 1
ATOM 676 C CA . GLY A 1 87 ? -6.238 -4.445 -6.203 1 85.06 87 GLY A CA 1
ATOM 677 C C . GLY A 1 87 ? -5.254 -5.52 -6.625 1 85.06 87 GLY A C 1
ATOM 678 O O . GLY A 1 87 ? -4.242 -5.227 -7.262 1 85.06 87 GLY A O 1
ATOM 679 N N . LEU A 1 88 ? -5.555 -6.738 -6.113 1 92.06 88 LEU A N 1
ATOM 680 C CA . LEU A 1 88 ? -4.77 -7.898 -6.52 1 92.06 88 LEU A CA 1
ATOM 681 C C . LEU A 1 88 ? -5.668 -8.984 -7.105 1 92.06 88 LEU A C 1
ATOM 683 O O . LEU A 1 88 ? -6.699 -9.328 -6.52 1 92.06 88 LEU A O 1
ATOM 687 N N . SER A 1 89 ? -5.367 -9.359 -8.352 1 95.94 89 SER A N 1
ATOM 688 C CA . SER A 1 89 ? -5.914 -10.594 -8.906 1 95.94 89 SER A CA 1
ATOM 689 C C . SER A 1 89 ? -4.902 -11.727 -8.828 1 95.94 89 SER A C 1
ATOM 691 O O . SER A 1 89 ? -3.898 -11.727 -9.547 1 95.94 89 SER A O 1
ATOM 693 N N . ILE A 1 90 ? -5.258 -12.758 -7.945 1 97.56 90 ILE A N 1
ATOM 694 C CA . ILE A 1 90 ? -4.25 -13.766 -7.625 1 97.56 90 ILE A CA 1
ATOM 695 C C . ILE A 1 90 ? -4.664 -15.109 -8.203 1 97.56 90 ILE A C 1
ATOM 697 O O . ILE A 1 90 ? -5.824 -15.516 -8.086 1 97.56 90 ILE A O 1
ATOM 701 N N . THR A 1 91 ? -3.703 -15.641 -8.898 1 98.56 91 THR A N 1
ATOM 702 C CA . THR A 1 91 ? -3.832 -17.031 -9.344 1 98.56 91 THR A CA 1
ATOM 703 C C . THR A 1 91 ? -2.678 -17.875 -8.82 1 98.56 91 THR A C 1
ATOM 705 O O . THR A 1 91 ? -1.511 -17.516 -9 1 98.56 91 THR A O 1
ATOM 708 N N . THR A 1 92 ? -3.055 -18.984 -8.148 1 98.56 92 THR A N 1
ATOM 709 C CA . THR A 1 92 ? -2.029 -19.875 -7.625 1 98.56 92 THR A CA 1
ATOM 710 C C . THR A 1 92 ? -2.199 -21.281 -8.195 1 98.56 92 THR A C 1
ATOM 712 O O . THR A 1 92 ? -3.311 -21.688 -8.539 1 98.56 92 THR A O 1
ATOM 715 N N . LYS A 1 93 ? -0.976 -21.938 -8.297 1 98.12 93 LYS A N 1
ATOM 716 C CA . LYS A 1 93 ? -0.982 -23.297 -8.828 1 98.12 93 LYS A CA 1
ATOM 717 C C . LYS A 1 93 ? 0.046 -24.172 -8.117 1 98.12 93 LYS A C 1
ATOM 719 O O . LYS A 1 93 ? 1.096 -23.688 -7.691 1 98.12 93 LYS A O 1
ATOM 724 N N . VAL A 1 94 ? -0.294 -25.453 -7.957 1 97.25 94 VAL A N 1
ATOM 725 C CA . VAL A 1 94 ? 0.671 -26.469 -7.551 1 97.25 94 VAL A CA 1
ATOM 726 C C . VAL A 1 94 ? 1.266 -27.141 -8.781 1 97.25 94 VAL A C 1
ATOM 728 O O . VAL A 1 94 ? 0.533 -27.578 -9.672 1 97.25 94 VAL A O 1
ATOM 731 N N . PRO A 1 95 ? 2.582 -27.141 -8.766 1 95.31 95 PRO A N 1
ATOM 732 C CA . PRO A 1 95 ? 3.174 -27.781 -9.945 1 95.31 95 PRO A CA 1
ATOM 733 C C . PRO A 1 95 ? 2.77 -29.25 -10.086 1 95.31 95 PRO A C 1
ATOM 735 O O . PRO A 1 95 ? 2.469 -29.906 -9.086 1 95.31 95 PRO A O 1
ATOM 738 N N . GLU A 1 96 ? 2.625 -29.859 -11.398 1 86.81 96 GLU A N 1
ATOM 739 C CA . GLU A 1 96 ? 2.285 -31.25 -11.664 1 86.81 96 GLU A CA 1
ATOM 740 C C . GLU A 1 96 ? 3.414 -32.188 -11.234 1 86.81 96 GLU A C 1
ATOM 742 O O . GLU A 1 96 ? 4.582 -31.797 -11.227 1 86.81 96 GLU A O 1
ATOM 747 N N . MET B 1 1 ? -11.438 -23.812 -56.406 1 36.03 1 MET B N 1
ATOM 748 C CA . MET B 1 1 ? -11.102 -22.469 -55.969 1 36.03 1 MET B CA 1
ATOM 749 C C . MET B 1 1 ? -10.672 -22.438 -54.5 1 36.03 1 MET B C 1
ATOM 751 O O . MET B 1 1 ? -11.453 -22.797 -53.625 1 36.03 1 MET B O 1
ATOM 755 N N . LEU B 1 2 ? -9.367 -22.797 -54.219 1 41.97 2 LEU B N 1
ATOM 756 C CA . LEU B 1 2 ? -8.688 -22.938 -52.938 1 41.97 2 LEU B CA 1
ATOM 757 C C . LEU B 1 2 ? -8.703 -21.625 -52.156 1 41.97 2 LEU B C 1
ATOM 759 O O . LEU B 1 2 ? -8.141 -20.625 -52.625 1 41.97 2 LEU B O 1
ATOM 763 N N . SER B 1 3 ? -9.844 -21.266 -51.562 1 46 3 SER B N 1
ATOM 764 C CA . SER B 1 3 ? -9.922 -20.047 -50.75 1 46 3 SER B CA 1
ATOM 765 C C . SER B 1 3 ? -8.93 -20.078 -49.594 1 46 3 SER B C 1
ATOM 767 O O . SER B 1 3 ? -9.062 -20.906 -48.688 1 46 3 SER B O 1
ATOM 769 N N . VAL B 1 4 ? -7.629 -19.766 -49.875 1 49.44 4 VAL B N 1
ATOM 770 C CA . VAL B 1 4 ? -6.594 -19.625 -48.844 1 49.44 4 VAL B CA 1
ATOM 771 C C . VAL B 1 4 ? -7.016 -18.578 -47.812 1 49.44 4 VAL B C 1
ATOM 773 O O . VAL B 1 4 ? -7.211 -17.406 -48.156 1 49.44 4 VAL B O 1
ATOM 776 N N . ARG B 1 5 ? -7.914 -18.922 -46.938 1 51.31 5 ARG B N 1
ATOM 777 C CA . ARG B 1 5 ? -8.148 -18.016 -45.812 1 51.31 5 ARG B CA 1
ATOM 778 C C . ARG B 1 5 ? -6.832 -17.594 -45.156 1 51.31 5 ARG B C 1
ATOM 780 O O . ARG B 1 5 ? -6.086 -18.422 -44.656 1 51.31 5 ARG B O 1
ATOM 787 N N . GLY B 1 6 ? -6.141 -16.578 -45.688 1 42.31 6 GLY B N 1
ATOM 788 C CA . GLY B 1 6 ? -4.957 -15.984 -45.062 1 42.31 6 GLY B CA 1
ATOM 789 C C . GLY B 1 6 ? -5.152 -15.641 -43.594 1 42.31 6 GLY B C 1
ATOM 790 O O . GLY B 1 6 ? -6.129 -14.984 -43.25 1 42.31 6 GLY B O 1
ATOM 791 N N . ARG B 1 7 ? -4.883 -16.609 -42.781 1 48.88 7 ARG B N 1
ATOM 792 C CA . ARG B 1 7 ? -4.844 -16.266 -41.344 1 48.88 7 ARG B CA 1
ATOM 793 C C . ARG B 1 7 ? -4.02 -15.008 -41.094 1 48.88 7 ARG B C 1
ATOM 795 O O . ARG B 1 7 ? -2.82 -14.984 -41.375 1 48.88 7 ARG B O 1
ATOM 802 N N . LEU B 1 8 ? -4.559 -13.852 -41.25 1 44.28 8 LEU B N 1
ATOM 803 C CA . LEU B 1 8 ? -3.898 -12.648 -40.781 1 44.28 8 LEU B CA 1
ATOM 804 C C . LEU B 1 8 ? -3.32 -12.859 -39.375 1 44.28 8 LEU B C 1
ATOM 806 O O . LEU B 1 8 ? -4.051 -13.195 -38.438 1 44.28 8 LEU B O 1
ATOM 810 N N . PHE B 1 9 ? -2.113 -13.32 -39.312 1 42.56 9 PHE B N 1
ATOM 811 C CA . PHE B 1 9 ? -1.404 -13.281 -38.031 1 42.56 9 PHE B CA 1
ATOM 812 C C . PHE B 1 9 ? -1.519 -11.906 -37.406 1 42.56 9 PHE B C 1
ATOM 814 O O . PHE B 1 9 ? -1.105 -10.906 -38 1 42.56 9 PHE B O 1
ATOM 821 N N . TYR B 1 10 ? -2.646 -11.57 -36.969 1 40.16 10 TYR B N 1
ATOM 822 C CA . TYR B 1 10 ? -2.662 -10.406 -36.062 1 40.16 10 TYR B CA 1
ATOM 823 C C . TYR B 1 10 ? -1.454 -10.414 -35.156 1 40.16 10 TYR B C 1
ATOM 825 O O . TYR B 1 10 ? -1.205 -11.398 -34.438 1 40.16 10 TYR B O 1
ATOM 833 N N . PHE B 1 11 ? -0.315 -9.969 -35.625 1 38.19 11 PHE B N 1
ATOM 834 C CA . PHE B 1 11 ? 0.786 -9.625 -34.719 1 38.19 11 PHE B CA 1
ATOM 835 C C . PHE B 1 11 ? 0.267 -8.984 -33.438 1 38.19 11 PHE B C 1
ATOM 837 O O . PHE B 1 11 ? -0.195 -7.836 -33.469 1 38.19 11 PHE B O 1
ATOM 844 N N . THR B 1 12 ? -0.415 -9.711 -32.656 1 37.25 12 THR B N 1
ATOM 845 C CA . THR B 1 12 ? -0.566 -9.133 -31.312 1 37.25 12 THR B CA 1
ATOM 846 C C . THR B 1 12 ? 0.764 -8.586 -30.812 1 37.25 12 THR B C 1
ATOM 848 O O . THR B 1 12 ? 1.778 -9.289 -30.828 1 37.25 12 THR B O 1
ATOM 851 N N . SER B 1 13 ? 1.252 -7.594 -31.375 1 37.16 13 SER B N 1
ATOM 852 C CA . SER B 1 13 ? 2.346 -6.867 -30.75 1 37.16 13 SER B CA 1
ATOM 853 C C . SER B 1 13 ? 2.289 -6.988 -29.234 1 37.16 13 SER B C 1
ATOM 855 O O . SER B 1 13 ? 1.369 -6.469 -28.594 1 37.16 13 SER B O 1
ATOM 857 N N . ARG B 1 14 ? 2.445 -8.164 -28.781 1 42.19 14 ARG B N 1
ATOM 858 C CA . ARG B 1 14 ? 2.668 -8.172 -27.344 1 42.19 14 ARG B CA 1
ATOM 859 C C . ARG B 1 14 ? 3.57 -7.02 -26.922 1 42.19 14 ARG B C 1
ATOM 861 O O . ARG B 1 14 ? 4.766 -7.02 -27.219 1 42.19 14 ARG B O 1
ATOM 868 N N . PHE B 1 15 ? 3.291 -5.824 -27.141 1 39.31 15 PHE B N 1
ATOM 869 C CA . PHE B 1 15 ? 4.086 -4.793 -26.5 1 39.31 15 PHE B CA 1
ATOM 870 C C . PHE B 1 15 ? 4.703 -5.32 -25.203 1 39.31 15 PHE B C 1
ATOM 872 O O . PHE B 1 15 ? 3.986 -5.684 -24.266 1 39.31 15 PHE B O 1
ATOM 879 N N . SER B 1 16 ? 5.723 -6.043 -25.359 1 46.75 16 SER B N 1
ATOM 880 C CA . SER B 1 16 ? 6.547 -6.438 -24.219 1 46.75 16 SER B CA 1
ATOM 881 C C . SER B 1 16 ? 6.641 -5.312 -23.188 1 46.75 16 SER B C 1
ATOM 883 O O . SER B 1 16 ? 7.418 -4.371 -23.359 1 46.75 16 SER B O 1
ATOM 885 N N . SER B 1 17 ? 5.578 -4.863 -22.75 1 55.91 17 SER B N 1
ATOM 886 C CA . SER B 1 17 ? 5.684 -3.758 -21.812 1 55.91 17 SER B CA 1
ATOM 887 C C . SER B 1 17 ? 6.703 -4.059 -20.719 1 55.91 17 SER B C 1
ATOM 889 O O . SER B 1 17 ? 6.773 -5.184 -20.219 1 55.91 17 SER B O 1
ATOM 891 N N . THR B 1 18 ? 7.879 -3.635 -20.922 1 73.75 18 THR B N 1
ATOM 892 C CA . THR B 1 18 ? 8.93 -3.664 -19.906 1 73.75 18 THR B CA 1
ATOM 893 C C . THR B 1 18 ? 8.328 -3.586 -18.516 1 73.75 18 THR B C 1
ATOM 895 O O . THR B 1 18 ? 7.371 -2.848 -18.281 1 73.75 18 THR B O 1
ATOM 898 N N . LYS B 1 19 ? 8.695 -4.648 -17.844 1 84.81 19 LYS B N 1
ATOM 899 C CA . LYS B 1 19 ? 8.211 -4.738 -16.469 1 84.81 19 LYS B CA 1
ATOM 900 C C . LYS B 1 19 ? 8.641 -3.521 -15.656 1 84.81 19 LYS B C 1
ATOM 902 O O . LYS B 1 19 ? 9.758 -3.02 -15.82 1 84.81 19 LYS B O 1
ATOM 907 N N . THR B 1 20 ? 7.719 -2.965 -14.945 1 85.06 20 THR B N 1
ATOM 908 C CA . THR B 1 20 ? 8.023 -1.856 -14.047 1 85.06 20 THR B CA 1
ATOM 909 C C . THR B 1 20 ? 8.867 -2.332 -12.867 1 85.06 20 THR B C 1
ATOM 911 O O . THR B 1 20 ? 8.969 -3.535 -12.617 1 85.06 20 THR B O 1
ATOM 914 N N . ALA B 1 21 ? 9.5 -1.367 -12.172 1 84.88 21 ALA B N 1
ATOM 915 C CA . ALA B 1 21 ? 10.297 -1.682 -10.992 1 84.88 21 ALA B CA 1
ATOM 916 C C . ALA B 1 21 ? 9.445 -2.355 -9.914 1 84.88 21 ALA B C 1
ATOM 918 O O . ALA B 1 21 ? 9.914 -3.273 -9.234 1 84.88 21 ALA B O 1
ATOM 919 N N . ALA B 1 22 ? 8.234 -1.901 -9.734 1 86.88 22 ALA B N 1
ATOM 920 C CA . ALA B 1 22 ? 7.336 -2.475 -8.734 1 86.88 22 ALA B CA 1
ATOM 921 C C . ALA B 1 22 ? 7.016 -3.93 -9.055 1 86.88 22 ALA B C 1
ATOM 923 O O . ALA B 1 22 ? 7.047 -4.789 -8.172 1 86.88 22 ALA B O 1
ATOM 924 N N . GLU B 1 23 ? 6.738 -4.219 -10.297 1 91.75 23 GLU B N 1
ATOM 925 C CA . GLU B 1 23 ? 6.453 -5.586 -10.727 1 91.75 23 GLU B CA 1
ATOM 926 C C . GLU B 1 23 ? 7.633 -6.508 -10.445 1 91.75 23 GLU B C 1
ATOM 928 O O . GLU B 1 23 ? 7.457 -7.617 -9.938 1 91.75 23 GLU B O 1
ATOM 933 N N . ILE B 1 24 ? 8.781 -6.008 -10.766 1 92.62 24 ILE B N 1
ATOM 934 C CA . ILE B 1 24 ? 10 -6.785 -10.586 1 92.62 24 ILE B CA 1
ATOM 935 C C . ILE B 1 24 ? 10.234 -7.059 -9.102 1 92.62 24 ILE B C 1
ATOM 937 O O . ILE B 1 24 ? 10.523 -8.188 -8.711 1 92.62 24 ILE B O 1
ATOM 941 N N . ARG B 1 25 ? 10.062 -6.062 -8.32 1 91.94 25 ARG B N 1
ATOM 942 C CA . ARG B 1 25 ? 10.266 -6.195 -6.883 1 91.94 25 ARG B CA 1
ATOM 943 C C . ARG B 1 25 ? 9.281 -7.184 -6.273 1 91.94 25 ARG B C 1
ATOM 945 O O . ARG B 1 25 ? 9.664 -8.039 -5.477 1 91.94 25 ARG B O 1
ATOM 952 N N . MET B 1 26 ? 8.062 -7.113 -6.68 1 93.5 26 MET B N 1
ATOM 953 C CA . MET B 1 26 ? 7.043 -8.008 -6.145 1 93.5 26 MET B CA 1
ATOM 954 C C . MET B 1 26 ? 7.32 -9.453 -6.539 1 93.5 26 MET B C 1
ATOM 956 O O . MET B 1 26 ? 7.184 -10.359 -5.719 1 93.5 26 MET B O 1
ATOM 960 N N . ALA B 1 27 ? 7.684 -9.641 -7.75 1 96.5 27 ALA B N 1
ATOM 961 C CA . ALA B 1 27 ? 8.016 -10.992 -8.203 1 96.5 27 ALA B CA 1
ATOM 962 C C . ALA B 1 27 ? 9.188 -11.555 -7.41 1 96.5 27 ALA B C 1
ATOM 964 O O . ALA B 1 27 ? 9.156 -12.719 -6.988 1 96.5 27 ALA B O 1
ATOM 965 N N . LYS B 1 28 ? 10.133 -10.734 -7.18 1 96.06 28 LYS B N 1
ATOM 966 C CA . LYS B 1 28 ? 11.312 -11.156 -6.434 1 96.06 28 LYS B CA 1
ATOM 967 C C . LYS B 1 28 ? 10.953 -11.531 -4.996 1 96.06 28 LYS B C 1
ATOM 969 O O . LYS B 1 28 ? 11.422 -12.547 -4.48 1 96.06 28 LYS B O 1
ATOM 974 N N . MET B 1 29 ? 10.133 -10.758 -4.422 1 95.44 29 MET B N 1
ATOM 975 C CA . MET B 1 29 ? 9.703 -11.031 -3.049 1 95.44 29 MET B CA 1
ATOM 976 C C . MET B 1 29 ? 8.992 -12.375 -2.957 1 95.44 29 MET B C 1
ATOM 978 O O . MET B 1 29 ? 9.258 -13.164 -2.051 1 95.44 29 MET B O 1
ATOM 982 N N . LEU B 1 30 ? 8.125 -12.617 -3.861 1 97.69 30 LEU B N 1
ATOM 983 C CA . LEU B 1 30 ? 7.375 -13.867 -3.861 1 97.69 30 LEU B CA 1
ATOM 984 C C . LEU B 1 30 ? 8.305 -15.062 -4.066 1 97.69 30 LEU B C 1
ATOM 986 O O . LEU B 1 30 ? 8.164 -16.094 -3.396 1 97.69 30 LEU B O 1
ATOM 990 N N . GLN B 1 31 ? 9.25 -14.859 -4.941 1 97.88 31 GLN B N 1
ATOM 991 C CA . GLN B 1 31 ? 10.227 -15.914 -5.215 1 97.88 31 GLN B CA 1
ATOM 992 C C . GLN B 1 31 ? 11.07 -16.219 -3.982 1 97.88 31 GLN B C 1
ATOM 994 O O . GLN B 1 31 ? 11.391 -17.375 -3.711 1 97.88 31 GLN B O 1
ATOM 999 N N . GLU B 1 32 ? 11.352 -15.188 -3.221 1 96.94 32 GLU B N 1
ATOM 1000 C CA . GLU B 1 32 ? 12.25 -15.328 -2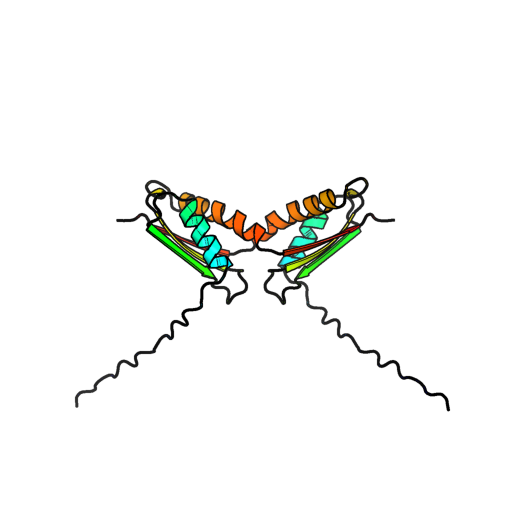.076 1 96.94 32 GLU B CA 1
ATOM 1001 C C . GLU B 1 32 ? 11.508 -15.852 -0.852 1 96.94 32 GLU B C 1
ATOM 1003 O O . GLU B 1 32 ? 12.062 -16.625 -0.067 1 96.94 32 GLU B O 1
ATOM 1008 N N . LYS B 1 33 ? 10.273 -15.57 -0.751 1 97.06 33 LYS B N 1
ATOM 1009 C CA . LYS B 1 33 ? 9.594 -15.805 0.521 1 97.06 33 LYS B CA 1
ATOM 1010 C C . LYS B 1 33 ? 8.719 -17.062 0.458 1 97.06 33 LYS B C 1
ATOM 1012 O O . LYS B 1 33 ? 8.281 -17.562 1.49 1 97.06 33 LYS B O 1
ATOM 1017 N N . ILE B 1 34 ? 8.461 -17.547 -0.696 1 97.81 34 ILE B N 1
ATOM 1018 C CA . ILE B 1 34 ? 7.688 -18.781 -0.826 1 97.81 34 ILE B CA 1
ATOM 1019 C C . ILE B 1 34 ? 8.602 -19.922 -1.266 1 97.81 34 ILE B C 1
ATOM 1021 O O . ILE B 1 34 ? 9.32 -19.812 -2.262 1 97.81 34 ILE B O 1
ATOM 1025 N N . ASP B 1 35 ? 8.438 -20.969 -0.589 1 97.19 35 ASP B N 1
ATOM 1026 C CA . ASP B 1 35 ? 9.297 -22.109 -0.904 1 97.19 35 ASP B CA 1
ATOM 1027 C C . ASP B 1 35 ? 8.82 -22.812 -2.168 1 97.19 35 ASP B C 1
ATOM 1029 O O . ASP B 1 35 ? 7.613 -22.922 -2.41 1 97.19 35 ASP B O 1
ATOM 1033 N N . GLY B 1 36 ? 9.812 -23.281 -3.027 1 97.69 36 GLY B N 1
ATOM 1034 C CA . GLY B 1 36 ? 9.492 -24.172 -4.129 1 97.69 36 GLY B CA 1
ATOM 1035 C C . GLY B 1 36 ? 8.758 -23.484 -5.262 1 97.69 36 GLY B C 1
ATOM 1036 O O . GLY B 1 36 ? 7.945 -24.109 -5.949 1 97.69 36 GLY B O 1
ATOM 1037 N N . VAL B 1 37 ? 9 -22.219 -5.375 1 98.19 37 VAL B N 1
ATOM 1038 C CA . VAL B 1 37 ? 8.375 -21.5 -6.477 1 98.19 37 VAL B CA 1
ATOM 1039 C C . VAL B 1 37 ? 8.977 -21.953 -7.805 1 98.19 37 VAL B C 1
ATOM 1041 O O . VAL B 1 37 ? 10.203 -21.953 -7.961 1 98.19 37 VAL B O 1
ATOM 1044 N N . THR B 1 38 ? 8.125 -22.297 -8.727 1 98.31 38 THR B N 1
ATOM 1045 C CA . THR B 1 38 ? 8.594 -22.719 -10.047 1 98.31 38 THR B CA 1
ATOM 1046 C C . THR B 1 38 ? 8.258 -21.656 -11.094 1 98.31 38 THR B C 1
ATOM 1048 O O . THR B 1 38 ? 8.859 -21.641 -12.172 1 98.31 38 THR B O 1
ATOM 1051 N N . GLN B 1 39 ? 7.258 -20.844 -10.82 1 98.38 39 GLN B N 1
ATOM 1052 C CA . GLN B 1 39 ? 6.883 -19.766 -11.711 1 98.38 39 GLN B CA 1
ATOM 1053 C C . GLN B 1 39 ? 6.238 -18.609 -10.938 1 98.38 39 GLN B C 1
ATOM 1055 O O . GLN B 1 39 ? 5.441 -18.844 -10.023 1 98.38 39 GLN B O 1
ATOM 1060 N N . VAL B 1 40 ? 6.578 -17.406 -11.289 1 98.44 40 VAL B N 1
ATOM 1061 C CA . VAL B 1 40 ? 5.961 -16.219 -10.703 1 98.44 40 VAL B CA 1
ATOM 1062 C C . VAL B 1 40 ? 5.855 -15.117 -11.766 1 98.44 40 VAL B C 1
ATOM 1064 O O . VAL B 1 40 ? 6.781 -14.914 -12.555 1 98.44 40 VAL B O 1
ATOM 1067 N N . GLU B 1 41 ? 4.672 -14.477 -11.828 1 97.88 41 GLU B N 1
ATOM 1068 C CA . GLU B 1 41 ? 4.418 -13.344 -12.711 1 97.88 41 GLU B CA 1
ATOM 1069 C C . GLU B 1 41 ? 3.594 -12.273 -12.008 1 97.88 41 GLU B C 1
ATOM 1071 O O . GLU B 1 41 ? 2.604 -12.578 -11.336 1 97.88 41 GLU B O 1
ATOM 1076 N N . VAL B 1 42 ? 4.117 -11.047 -12.117 1 96.12 42 VAL B N 1
ATOM 1077 C CA . VAL B 1 42 ? 3.379 -9.898 -11.602 1 96.12 42 VAL B CA 1
ATOM 1078 C C . VAL B 1 42 ? 3.238 -8.844 -12.695 1 96.12 42 VAL B C 1
ATOM 1080 O O . VAL B 1 42 ? 4.23 -8.438 -13.312 1 96.12 42 VAL B O 1
ATOM 1083 N N . ASN B 1 43 ? 2.002 -8.422 -12.984 1 95.19 43 ASN B N 1
ATOM 1084 C CA . ASN B 1 43 ? 1.74 -7.426 -14.016 1 95.19 43 ASN B CA 1
ATOM 1085 C C . ASN B 1 43 ? 0.812 -6.324 -13.508 1 95.19 43 ASN B C 1
ATOM 1087 O O . ASN B 1 43 ? -0.258 -6.605 -12.969 1 95.19 43 ASN B O 1
ATOM 1091 N N . ASP B 1 44 ? 1.318 -5.137 -13.742 1 90.62 44 ASP B N 1
ATOM 1092 C CA . ASP B 1 44 ? 0.41 -4.02 -13.5 1 90.62 44 ASP B CA 1
ATOM 1093 C C . ASP B 1 44 ? -0.664 -3.941 -14.578 1 90.62 44 ASP B C 1
ATOM 1095 O O . ASP B 1 44 ? -0.353 -3.748 -15.758 1 90.62 44 ASP B O 1
ATOM 1099 N N . VAL B 1 45 ? -1.938 -3.994 -14.18 1 91.44 45 VAL B N 1
ATOM 1100 C CA . VAL B 1 45 ? -2.992 -4.051 -15.188 1 91.44 45 VAL B CA 1
ATOM 1101 C C . VAL B 1 45 ? -3.814 -2.764 -15.148 1 91.44 45 VAL 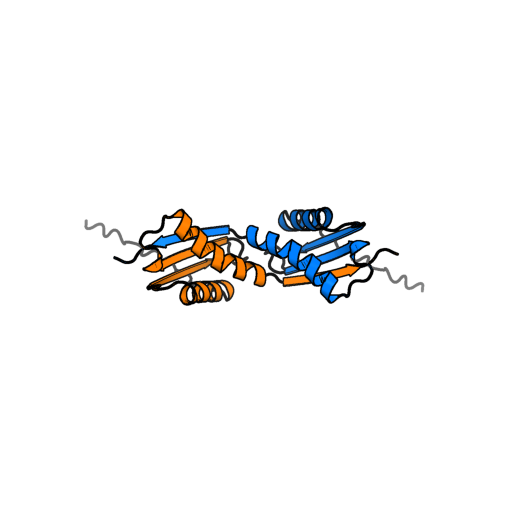B C 1
ATOM 1103 O O . VAL B 1 45 ? -4.918 -2.707 -15.695 1 91.44 45 VAL B O 1
ATOM 1106 N N . SER B 1 46 ? -3.32 -1.77 -14.383 1 86.12 46 SER B N 1
ATOM 1107 C CA . SER B 1 46 ? -4 -0.482 -14.289 1 86.12 46 SER B CA 1
ATOM 1108 C C . SER B 1 46 ? -3.404 0.535 -15.25 1 86.12 46 SER B C 1
ATOM 1110 O O . SER B 1 46 ? -3.699 1.729 -15.164 1 86.12 46 SER B O 1
ATOM 1112 N N . SER B 1 47 ? -2.639 0.203 -16.203 1 79.31 47 SER B N 1
ATOM 1113 C CA . SER B 1 47 ? -2.018 1.081 -17.188 1 79.31 47 SER B CA 1
ATOM 1114 C C . SER B 1 47 ? -0.912 1.923 -16.562 1 79.31 47 SER B C 1
ATOM 1116 O O . SER B 1 47 ? -0.827 3.129 -16.812 1 79.31 47 SER B O 1
ATOM 1118 N N . GLY B 1 48 ? -0.193 1.42 -15.57 1 75.38 48 GLY B N 1
ATOM 1119 C CA . GLY B 1 48 ? 1.049 2.008 -15.086 1 75.38 48 GLY B CA 1
ATOM 1120 C C . GLY B 1 48 ? 0.896 2.729 -13.766 1 75.38 48 GLY B C 1
ATOM 1121 O O . GLY B 1 48 ? 1.879 3.211 -13.195 1 75.38 48 GLY B O 1
ATOM 1122 N N . CYS B 1 49 ? -0.227 2.861 -13.203 1 73.88 49 CYS B N 1
ATOM 1123 C CA . CYS B 1 49 ? -0.436 3.594 -11.961 1 73.88 49 CYS B CA 1
ATOM 1124 C C . CYS B 1 49 ? -0.153 2.709 -10.75 1 73.88 49 CYS B C 1
ATOM 1126 O O . CYS B 1 49 ? 0.098 3.211 -9.656 1 73.88 49 CYS B O 1
ATOM 1128 N N . GLY B 1 50 ? -0.226 1.484 -11 1 81.06 50 GLY B N 1
ATOM 1129 C CA . GLY B 1 50 ? 0.069 0.557 -9.922 1 81.06 50 GLY B CA 1
ATOM 1130 C C . GLY B 1 50 ? -1.102 0.343 -8.984 1 81.06 50 GLY B C 1
ATOM 1131 O O . GLY B 1 50 ? -0.913 -0.022 -7.82 1 81.06 50 GLY B O 1
ATOM 1132 N N . SER B 1 51 ? -2.299 0.569 -9.453 1 82.75 51 SER B N 1
ATOM 1133 C CA . SER B 1 51 ? -3.463 0.414 -8.586 1 82.75 51 SER B CA 1
ATOM 1134 C C . SER B 1 51 ? -3.988 -1.018 -8.617 1 82.75 51 SER B C 1
ATOM 1136 O O . SER B 1 51 ? -4.719 -1.437 -7.719 1 82.75 51 SER B O 1
ATOM 1138 N N . MET B 1 52 ? -3.693 -1.721 -9.656 1 87.75 52 MET B N 1
ATOM 1139 C CA . MET B 1 52 ? -4.156 -3.098 -9.805 1 87.75 52 MET B CA 1
ATOM 1140 C C . MET B 1 52 ? -3.055 -3.982 -10.383 1 87.75 52 MET B C 1
ATOM 1142 O O . MET B 1 52 ? -2.418 -3.621 -11.375 1 87.75 52 MET B O 1
ATOM 1146 N N . TYR B 1 53 ? -2.914 -5.184 -9.727 1 92.56 53 TYR B N 1
ATOM 1147 C CA . TYR B 1 53 ? -1.926 -6.145 -10.203 1 92.56 53 TYR B CA 1
ATOM 1148 C C . TYR B 1 53 ? -2.559 -7.516 -10.422 1 92.56 53 TYR B C 1
ATOM 1150 O O . TYR B 1 53 ? -3.4 -7.949 -9.625 1 92.56 53 TYR B O 1
ATOM 1158 N N . SER B 1 54 ? -2.117 -8.102 -11.516 1 96.75 54 SER B N 1
ATOM 1159 C CA . SER B 1 54 ? -2.322 -9.531 -11.711 1 96.75 54 SER B CA 1
ATOM 1160 C C . SER B 1 54 ? -1.101 -10.328 -11.266 1 96.75 54 SER B C 1
ATOM 1162 O O . SER B 1 54 ? 0.021 -10.039 -11.688 1 96.75 54 SER B O 1
ATOM 1164 N N . VAL B 1 55 ? -1.41 -11.352 -10.406 1 97.81 55 VAL B N 1
ATOM 1165 C CA . VAL B 1 55 ? -0.308 -12.109 -9.828 1 97.81 55 VAL B CA 1
ATOM 1166 C C . VAL B 1 55 ? -0.523 -13.602 -10.062 1 97.81 55 VAL B C 1
ATOM 1168 O O . VAL B 1 55 ? -1.592 -14.133 -9.758 1 97.81 55 VAL B O 1
ATOM 1171 N N . PHE B 1 56 ? 0.516 -14.219 -10.656 1 98.69 56 PHE B N 1
ATOM 1172 C CA . PHE B 1 56 ? 0.532 -15.672 -10.82 1 98.69 56 PHE B CA 1
ATOM 1173 C C . PHE B 1 56 ? 1.711 -16.281 -10.07 1 98.69 56 PHE B C 1
ATOM 1175 O O . PHE B 1 56 ? 2.846 -15.82 -10.211 1 98.69 56 PHE B O 1
ATOM 1182 N N . VAL B 1 57 ? 1.396 -17.344 -9.273 1 98.69 57 VAL B N 1
ATOM 1183 C CA . VAL B 1 57 ? 2.467 -18.047 -8.578 1 98.69 57 VAL B CA 1
ATOM 1184 C C . VAL B 1 57 ? 2.23 -19.547 -8.664 1 98.69 57 VAL B C 1
ATOM 1186 O O . VAL B 1 57 ? 1.138 -20.031 -8.352 1 98.69 57 VAL B O 1
ATOM 1189 N N . GLU B 1 58 ? 3.238 -20.25 -9.094 1 98.81 58 GLU B N 1
ATOM 1190 C CA . GLU B 1 58 ? 3.283 -21.719 -9.008 1 98.81 58 GLU B CA 1
ATOM 1191 C C . GLU B 1 58 ? 4.32 -22.172 -7.988 1 98.81 58 GLU B C 1
ATOM 1193 O O . GLU B 1 58 ? 5.492 -21.797 -8.07 1 98.81 58 GLU B O 1
ATOM 1198 N N . SER B 1 59 ? 3.865 -23 -7.047 1 98.75 59 SER B N 1
ATOM 1199 C CA . SER B 1 59 ? 4.797 -23.422 -6.004 1 98.75 59 SER B CA 1
ATOM 1200 C C . SER B 1 59 ? 4.332 -24.688 -5.32 1 98.75 59 SER B C 1
ATOM 1202 O O . SER B 1 59 ? 3.133 -24.906 -5.125 1 98.75 59 SER B O 1
ATOM 1204 N N . LYS B 1 60 ? 5.273 -25.484 -4.867 1 98.19 60 LYS B N 1
ATOM 1205 C CA . LYS B 1 60 ? 4.984 -26.688 -4.098 1 98.19 60 LYS B CA 1
ATOM 1206 C C . LYS B 1 60 ? 4.453 -26.344 -2.709 1 98.19 60 LYS B C 1
ATOM 1208 O O . LYS B 1 60 ? 3.783 -27.156 -2.07 1 98.19 60 LYS B O 1
ATOM 1213 N N . ALA B 1 61 ? 4.723 -25.109 -2.318 1 97.94 61 ALA B N 1
ATOM 1214 C CA . ALA B 1 61 ? 4.305 -24.656 -0.992 1 97.94 61 ALA B CA 1
ATOM 1215 C C . ALA B 1 61 ? 2.783 -24.625 -0.877 1 97.94 61 ALA B C 1
ATOM 1217 O O . ALA B 1 61 ? 2.236 -24.609 0.229 1 97.94 61 ALA B O 1
ATOM 1218 N N . PHE B 1 62 ? 2.102 -24.641 -1.99 1 98.44 62 PHE B N 1
ATOM 1219 C CA . PHE B 1 62 ? 0.65 -24.5 -1.985 1 98.44 62 PHE B CA 1
ATOM 1220 C C . PHE B 1 62 ? -0.023 -25.859 -1.821 1 98.44 62 PHE B C 1
ATOM 1222 O O . PHE B 1 62 ? -1.24 -25.938 -1.639 1 98.44 62 PHE B O 1
ATOM 1229 N N . LYS B 1 63 ? 0.828 -26.938 -1.898 1 97.75 63 LYS B N 1
ATOM 1230 C CA . LYS B 1 63 ? 0.248 -28.266 -1.762 1 97.75 63 LYS B CA 1
ATOM 1231 C C . LYS B 1 63 ? -0.447 -28.422 -0.413 1 97.75 63 LYS B C 1
ATOM 1233 O O . LYS B 1 63 ? 0.139 -28.141 0.632 1 97.75 63 LYS B O 1
ATOM 1238 N N . GLY B 1 64 ? -1.737 -28.859 -0.462 1 97.88 64 GLY B N 1
ATOM 1239 C CA . GLY B 1 64 ? -2.479 -29.125 0.76 1 97.88 64 GLY B CA 1
ATOM 1240 C C . GLY B 1 64 ? -3.156 -27.891 1.327 1 97.88 64 GLY B C 1
ATOM 1241 O O . GLY B 1 64 ? -3.896 -27.984 2.309 1 97.88 64 GLY B O 1
ATOM 1242 N N . LEU B 1 65 ? -2.936 -26.734 0.815 1 97.5 65 LEU B N 1
ATOM 1243 C CA . LEU B 1 65 ? -3.592 -25.5 1.26 1 97.5 65 LEU B CA 1
ATOM 1244 C C . LEU B 1 65 ? -4.867 -25.25 0.464 1 97.5 65 LEU B C 1
ATOM 1246 O O . LEU B 1 65 ? -4.945 -25.594 -0.717 1 97.5 65 LEU B O 1
ATOM 1250 N N . THR B 1 66 ? -5.781 -24.641 1.096 1 98.12 66 THR B N 1
ATOM 1251 C CA . THR B 1 66 ? -6.953 -24.141 0.38 1 98.12 66 THR B CA 1
ATOM 1252 C C . THR B 1 66 ? -6.586 -22.969 -0.506 1 98.12 66 THR B C 1
ATOM 1254 O O . THR B 1 66 ? -5.547 -22.328 -0.303 1 98.12 66 THR B O 1
ATOM 1257 N N . ARG B 1 67 ? -7.477 -22.719 -1.453 1 97.5 67 ARG B N 1
ATOM 1258 C CA . ARG B 1 67 ? -7.246 -21.562 -2.316 1 97.5 67 ARG B CA 1
ATOM 1259 C C . ARG B 1 67 ? -7.156 -20.281 -1.501 1 97.5 67 ARG B C 1
ATOM 1261 O O . ARG B 1 67 ? -6.297 -19.438 -1.757 1 97.5 67 ARG B O 1
ATOM 1268 N N . VAL B 1 68 ? -7.957 -20.125 -0.506 1 97.75 68 VAL B N 1
ATOM 1269 C CA . VAL B 1 68 ? -7.996 -18.938 0.325 1 97.75 68 VAL B CA 1
ATOM 1270 C C . VAL B 1 68 ? -6.672 -18.766 1.064 1 97.75 68 VAL B C 1
ATOM 1272 O O . VAL B 1 68 ? -6.109 -17.672 1.116 1 97.75 68 VAL B O 1
ATOM 1275 N N . ALA B 1 69 ? -6.211 -19.812 1.546 1 97.88 69 ALA B N 1
ATOM 1276 C CA . ALA B 1 69 ? -4.945 -19.781 2.277 1 97.88 69 ALA B CA 1
ATOM 1277 C C . ALA B 1 69 ? -3.787 -19.422 1.354 1 97.88 69 ALA B C 1
ATOM 1279 O O . ALA B 1 69 ? -2.883 -18.672 1.743 1 97.88 69 ALA B O 1
ATOM 1280 N N . GLN B 1 70 ? -3.83 -20 0.147 1 98.19 70 GLN B N 1
ATOM 1281 C CA . GLN B 1 70 ? -2.83 -19.641 -0.854 1 98.19 70 GLN B CA 1
ATOM 1282 C C . GLN B 1 70 ? -2.859 -18.156 -1.158 1 98.19 70 GLN B C 1
ATOM 1284 O O . GLN B 1 70 ? -1.816 -17.484 -1.172 1 98.19 70 GLN B O 1
ATOM 1289 N N . HIS B 1 71 ? -4.043 -17.609 -1.334 1 97.31 71 HIS B N 1
ATOM 1290 C CA . HIS B 1 71 ? -4.215 -16.188 -1.625 1 97.31 71 HIS B CA 1
ATOM 1291 C C . HIS B 1 71 ? -3.768 -15.32 -0.448 1 97.31 71 HIS B C 1
ATOM 1293 O O . HIS B 1 71 ? -3.117 -14.289 -0.639 1 97.31 71 HIS B O 1
ATOM 1299 N N . LYS B 1 72 ? -4 -15.727 0.723 1 96.19 72 LYS B N 1
ATOM 1300 C CA . LYS B 1 72 ? -3.584 -14.984 1.91 1 96.19 72 LYS B CA 1
ATOM 1301 C C . LYS B 1 72 ? -2.062 -14.938 2.021 1 96.19 72 LYS B C 1
ATOM 1303 O O . LYS B 1 72 ? -1.496 -13.914 2.42 1 96.19 72 LYS B O 1
ATOM 1308 N N . LEU B 1 73 ? -1.463 -16.047 1.733 1 96.25 73 LEU B N 1
ATOM 1309 C CA . LEU B 1 73 ? -0.005 -16.109 1.766 1 96.25 73 LEU B CA 1
ATOM 1310 C C . LEU B 1 73 ? 0.599 -15.094 0.794 1 96.25 73 LEU B C 1
ATOM 1312 O O . LEU B 1 73 ? 1.465 -14.305 1.173 1 96.25 73 LEU B O 1
ATOM 1316 N N . VAL B 1 74 ? 0.079 -15.086 -0.39 1 97.06 74 VAL B N 1
ATOM 1317 C CA . VAL B 1 74 ? 0.572 -14.188 -1.424 1 97.06 74 VAL B CA 1
ATOM 1318 C C . VAL B 1 74 ? 0.27 -12.742 -1.032 1 97.06 74 VAL B C 1
ATOM 1320 O O . VAL B 1 74 ? 1.154 -11.883 -1.073 1 97.06 74 VAL B O 1
ATOM 1323 N N . THR B 1 75 ? -0.934 -12.492 -0.621 1 93.94 75 THR B N 1
ATOM 1324 C CA . THR B 1 75 ? -1.357 -11.156 -0.229 1 93.94 75 THR B CA 1
ATOM 1325 C C . THR B 1 75 ? -0.523 -10.648 0.944 1 93.94 75 THR B C 1
ATOM 1327 O O . THR B 1 75 ? -0.143 -9.477 0.979 1 93.94 75 THR B O 1
ATOM 1330 N N . GLY B 1 76 ? -0.281 -11.508 1.87 1 91.38 76 GLY B N 1
ATOM 1331 C CA . GLY B 1 76 ? 0.522 -11.117 3.018 1 91.38 76 GLY B CA 1
ATOM 1332 C C . GLY B 1 76 ? 1.914 -10.648 2.639 1 91.38 76 GLY B C 1
ATOM 1333 O O . GLY B 1 76 ? 2.418 -9.672 3.195 1 91.38 76 GLY B O 1
ATOM 1334 N N . ILE B 1 77 ? 2.479 -11.234 1.762 1 92.5 77 ILE B N 1
ATOM 1335 C CA . ILE B 1 77 ? 3.828 -10.898 1.317 1 92.5 77 ILE B CA 1
ATOM 1336 C C . ILE B 1 77 ? 3.807 -9.594 0.532 1 92.5 77 ILE B C 1
ATOM 1338 O O . ILE B 1 77 ? 4.652 -8.719 0.744 1 92.5 77 ILE B O 1
ATOM 1342 N N . LEU B 1 78 ? 2.801 -9.391 -0.367 1 91.56 78 LEU B N 1
ATOM 1343 C CA . LEU B 1 78 ? 2.783 -8.25 -1.278 1 91.56 78 LEU B CA 1
ATOM 1344 C C . LEU B 1 78 ? 2.277 -7 -0.571 1 91.56 78 LEU B C 1
ATOM 1346 O O . LEU B 1 78 ? 2.686 -5.887 -0.908 1 91.56 78 LEU B O 1
ATOM 1350 N N . LYS B 1 79 ? 1.418 -7.113 0.352 1 83.06 79 LYS B N 1
ATOM 1351 C CA . LYS B 1 79 ? 0.865 -5.941 1.031 1 83.06 79 LYS B CA 1
ATOM 1352 C C . LYS B 1 79 ? 1.947 -5.191 1.8 1 83.06 79 LYS B C 1
ATOM 1354 O O . LYS B 1 79 ? 1.915 -3.961 1.884 1 83.06 79 LYS B O 1
ATOM 1359 N N . ASN B 1 80 ? 2.891 -5.867 2.277 1 76 80 ASN B N 1
ATOM 1360 C CA . ASN B 1 80 ? 4.035 -5.211 2.902 1 76 80 ASN B CA 1
ATOM 1361 C C . ASN B 1 80 ? 4.836 -4.398 1.892 1 76 80 ASN B C 1
ATOM 1363 O O . ASN B 1 80 ? 5.289 -3.293 2.199 1 76 80 ASN B O 1
ATOM 1367 N N . GLU B 1 81 ? 4.891 -4.902 0.735 1 75 81 GLU B N 1
ATOM 1368 C CA . GLU B 1 81 ? 5.625 -4.215 -0.322 1 75 81 GLU B CA 1
ATOM 1369 C C . GLU B 1 81 ? 4.859 -2.992 -0.821 1 75 81 GLU B C 1
ATOM 1371 O O . GLU B 1 81 ? 5.441 -1.925 -1.02 1 75 81 GLU B O 1
ATOM 1376 N N . ILE B 1 82 ? 3.666 -3.107 -1.003 1 77.62 82 ILE B N 1
ATOM 1377 C CA . ILE B 1 82 ? 2.828 -2.045 -1.549 1 77.62 82 ILE B CA 1
ATOM 1378 C C . ILE B 1 82 ? 2.809 -0.859 -0.587 1 77.62 82 ILE B C 1
ATOM 1380 O O . ILE B 1 82 ? 2.84 0.297 -1.017 1 77.62 82 ILE B O 1
ATOM 1384 N N . ARG B 1 83 ? 2.891 -1.147 0.65 1 72.94 83 ARG B N 1
ATOM 1385 C CA . ARG B 1 83 ? 2.934 -0.116 1.681 1 72.94 83 ARG B CA 1
ATOM 1386 C C . ARG B 1 83 ? 4.184 0.748 1.541 1 72.94 83 ARG B C 1
ATOM 1388 O O . ARG B 1 83 ? 4.141 1.954 1.789 1 72.94 83 ARG B O 1
ATOM 1395 N N . ASP B 1 84 ? 5.168 0.097 1.078 1 70.81 84 ASP B N 1
ATOM 1396 C CA . ASP B 1 84 ? 6.461 0.774 1.094 1 70.81 84 ASP B CA 1
ATOM 1397 C C . ASP B 1 84 ? 6.711 1.507 -0.222 1 70.81 84 ASP B C 1
ATOM 1399 O O . ASP B 1 84 ? 7.684 2.258 -0.345 1 70.81 84 ASP B O 1
ATOM 1403 N N . MET B 1 85 ? 5.777 1.44 -1.128 1 67.19 85 MET B N 1
ATOM 1404 C CA . MET B 1 85 ? 6.02 1.997 -2.457 1 67.19 85 MET B CA 1
ATOM 1405 C C . MET B 1 85 ? 5.484 3.42 -2.557 1 67.19 85 MET B C 1
ATOM 1407 O O . MET B 1 85 ? 5.887 4.18 -3.439 1 67.19 85 MET B O 1
ATOM 1411 N N . HIS B 1 86 ? 4.582 3.785 -1.625 1 77.5 86 HIS B N 1
ATOM 1412 C CA . HIS B 1 86 ? 4.008 5.125 -1.693 1 77.5 86 HIS B CA 1
ATOM 1413 C C . HIS B 1 86 ? 4.863 6.129 -0.933 1 77.5 86 HIS B C 1
ATOM 1415 O O . HIS B 1 86 ? 5.297 5.863 0.19 1 77.5 86 HIS B O 1
ATOM 1421 N N . GLY B 1 87 ? 5.066 7.141 -1.771 1 85.25 87 GLY B N 1
ATOM 1422 C CA . GLY B 1 87 ? 5.738 8.258 -1.125 1 85.25 87 GLY B CA 1
ATOM 1423 C C . GLY B 1 87 ? 4.793 9.148 -0.338 1 85.25 87 GLY B C 1
ATOM 1424 O O . GLY B 1 87 ? 3.66 9.391 -0.761 1 85.25 87 GLY B O 1
ATOM 1425 N N . LEU B 1 88 ? 5.285 9.492 0.877 1 92.12 88 LEU B N 1
ATOM 1426 C CA . LEU B 1 88 ? 4.551 10.438 1.707 1 92.12 88 LEU B CA 1
ATOM 1427 C C . LEU B 1 88 ? 5.422 11.641 2.068 1 92.12 88 LEU B C 1
ATOM 1429 O O . LEU B 1 88 ? 6.566 11.469 2.496 1 92.12 88 LEU B O 1
ATOM 1433 N N . SER B 1 89 ? 4.938 12.828 1.692 1 96 89 SER B N 1
ATOM 1434 C CA . SER B 1 89 ? 5.48 14.062 2.254 1 96 89 SER B CA 1
ATOM 1435 C C . SER B 1 89 ? 4.605 14.586 3.387 1 96 89 SER B C 1
ATOM 1437 O O . SER B 1 89 ? 3.496 15.062 3.15 1 96 89 SER B O 1
ATOM 1439 N N . ILE B 1 90 ? 5.215 14.523 4.645 1 97.56 90 ILE B N 1
ATOM 1440 C CA . ILE B 1 90 ? 4.375 14.773 5.812 1 97.56 90 ILE B CA 1
ATOM 1441 C C . ILE B 1 90 ? 4.797 16.094 6.473 1 97.56 90 ILE B C 1
ATOM 1443 O O . ILE B 1 90 ? 5.992 16.344 6.656 1 97.56 90 ILE B O 1
ATOM 1447 N N . THR B 1 91 ? 3.779 16.859 6.672 1 98.56 91 THR B N 1
ATOM 1448 C CA . THR B 1 91 ? 3.949 18.062 7.488 1 98.56 91 THR B CA 1
ATOM 1449 C C . THR B 1 91 ? 2.988 18.047 8.672 1 98.56 91 THR B C 1
ATOM 1451 O O . THR B 1 91 ? 1.781 17.875 8.5 1 98.56 91 THR B O 1
ATOM 1454 N N . THR B 1 92 ? 3.576 18.203 9.867 1 98.56 92 THR B N 1
ATOM 1455 C CA . THR B 1 92 ? 2.744 18.234 11.062 1 98.56 92 THR B CA 1
ATOM 1456 C C . THR B 1 92 ? 2.932 19.547 11.82 1 98.56 92 THR B C 1
ATOM 1458 O O . THR B 1 92 ? 3.994 20.172 11.742 1 98.56 92 THR B O 1
ATOM 1461 N N . LYS B 1 93 ? 1.783 19.906 12.508 1 98.19 93 LYS B N 1
ATOM 1462 C CA . LYS B 1 93 ? 1.812 21.141 13.273 1 98.19 93 LYS B CA 1
ATOM 1463 C C . LYS B 1 93 ? 1.013 21 14.57 1 98.19 93 LYS B C 1
ATOM 1465 O O . LYS B 1 93 ? 0.023 20.281 14.617 1 98.19 93 LYS B O 1
ATOM 1470 N N . VAL B 1 94 ? 1.489 21.672 15.602 1 97.31 94 VAL B N 1
ATOM 1471 C CA . VAL B 1 94 ? 0.71 21.859 16.828 1 97.31 94 VAL B CA 1
ATOM 1472 C C . VAL B 1 94 ? -0.036 23.188 16.75 1 97.31 94 VAL B C 1
ATOM 1474 O O . VAL B 1 94 ? 0.559 24.234 16.453 1 97.31 94 VAL B O 1
ATOM 1477 N N . PRO B 1 95 ? -1.327 23.047 17 1 95.44 95 PRO B N 1
ATOM 1478 C CA . PRO B 1 95 ? -2.064 24.312 16.922 1 95.44 95 PRO B CA 1
ATOM 1479 C C . PRO B 1 95 ? -1.56 25.344 17.938 1 95.44 95 PRO B C 1
ATOM 1481 O O . PRO B 1 95 ? -1.022 24.969 18.984 1 95.44 95 PRO B O 1
ATOM 1484 N N . GLU B 1 96 ? -1.622 26.766 17.641 1 86.94 96 GLU B N 1
ATOM 1485 C CA . GLU B 1 96 ? -1.211 27.844 18.531 1 86.94 96 GLU B CA 1
ATOM 1486 C C . GLU B 1 96 ? -2.15 27.953 19.734 1 86.94 96 GLU B C 1
ATOM 1488 O O . GLU B 1 96 ? -3.328 27.609 19.641 1 86.94 96 GLU B O 1
#

Nearest PDB structures (foldseek):
  2ncl-assembly1_A  TM=7.499E-01  e=1.317E-04  Homo sapiens
  2mma-assembly1_B  TM=7.828E-01  e=1.487E-02  Arabidopsis thaliana
  3o2e-assembly1_A  TM=7.891E-01  e=2.215E-01  Babesia bovis T2Bo
  2kdn-assembly1_A  TM=6.076E-01  e=7.028E-02  Plasmodium falciparum 3D7
  2ncl-assembly1_A  TM=7.498E-01  e=5.121E-05  Homo sapiens

Solvent-accessible surface area (backbone atoms only — not comparable to full-atom values): 11321 Å² total; per-residue (Å²): 133,85,78,75,76,73,76,74,74,71,73,70,69,68,69,73,66,73,78,49,72,66,32,52,50,50,36,49,48,51,55,72,72,38,58,64,55,78,45,70,46,47,42,63,72,51,82,76,41,64,44,26,33,41,35,38,40,26,18,57,67,44,61,93,51,52,72,66,56,46,49,47,54,53,47,58,59,46,39,60,51,52,36,68,64,45,44,74,46,79,44,77,43,59,70,133,131,86,76,75,76,73,75,72,74,70,72,70,70,67,69,73,68,74,78,48,73,65,33,51,50,50,35,48,48,52,55,70,73,38,60,62,55,78,43,69,46,48,41,63,72,50,82,76,43,63,45,26,32,40,35,38,40,26,18,57,66,44,62,94,51,52,72,65,56,46,49,47,55,53,48,58,60,46,39,60,51,53,34,68,64,48,43,73,46,79,45,80,42,59,71,133

Sequence (192 aa):
MLSVRGRLFYFTSRFSSTKTAAEIRMAKMLQEKIDGVTQVEVNDVSSGCGSMYSVFVESKAFKGLTRVAQHKLVTGILKNEIRDMHGLSITTKVPEMLSVRGRLFYFTSRFSSTKTAAEIRMAKMLQEKIDGVTQVEVNDVSSGCGSMYSVFVESKAFKGLTRVAQHKLVTGILKNEIRDMHGLSITTKVPE

InterPro domains:
  IPR002634 BolA protein [PF01722] (47-96)
  IPR002634 BolA protein [PIRSF003113] (18-96)
  IPR036065 BolA-like superfamily [G3DSA:3.30.300.90] (17-96)
  IPR036065 BolA-like superfamily [SSF82657] (11-96)
  IPR052275 Mitochondrial Fe-S cluster assembly factor [PTHR46188] (7-95)

Secondary structure (DSSP, 8-state):
--------------------HHHHHHHHHHHHHSTTEEEEEEEE-SSSSSSEEEEEEEEGGGTT--HHHHHHHHHHHHHHHHHHHSEEEEEEE---/--------------------HHHHHHHHHHHHHSTTEEEEEEEE-SSSSSSEEEEEEEEGGGTT--HHHHHHHHHHHHHHHHHHHSEEEEEEE---

Organism: Haemonchus contortus (NCBI:txid6289)

Radius of gyration: 24.05 Å; Cα contacts (8 Å, |Δi|>4): 268; chains: 2; bounding box: 24×90×79 Å

Foldseek 3Di:
DPPPPPPPPPPPCPVPVPDDPLFVVLQVQCVVPAAAWPDWGWDDPPVPPNPDIDIDTDGPSCPPPDPVVVVCVSCVRCVVVVVVPDDDDDDDDDDD/DPPPPPPPPPCPVPVPVPDDPLFVVLQVQCVVPAAAWPDWGWDDPPVPPNPDIDIDTDGPSCPPPDPVVVVCVSCVRSVVVVVVPDDDDDDDDDDD

pLDDT: mean 83.19, std 20.05, range [35.88, 98.81]